Protein AF-A0A969ND39-F1 (afdb_monomer_lite)

pLDDT: mean 82.48, std 12.74, range [37.41, 93.62]

Sequence (257 aa):
MVNELKQTLKGDRNSFVYINFEDERFIEFEVADFDLIVECAKELNTEKPVFYFDEIQNIDGWEKFVRRLADTNYRVLITGSNAKMLSKEVSSVLGGRFFSHEMLPLSFKEFLDFNSFSLKRNYEYSDQRFKIKEFFGQFLHYGGFPELFKFSNPREYLSNIYMKVFYGDVIARNNIQNEHILKLLIKKLAESVNNETSINRIKNLIKSTGAKVGNNTLFDYLDYLYDSYLIYSIENFTSPFSEKESKKNIILSIREF

Structure (mmCIF, N/CA/C/O backbone):
data_AF-A0A969ND39-F1
#
_entry.id   AF-A0A969ND39-F1
#
loop_
_atom_site.group_PDB
_atom_site.id
_atom_site.type_symbol
_atom_site.label_atom_id
_atom_site.label_alt_id
_atom_site.label_comp_id
_atom_site.label_asym_id
_atom_site.label_entity_id
_atom_site.label_seq_id
_atom_site.pdbx_PDB_ins_code
_atom_site.Cartn_x
_atom_site.Cartn_y
_atom_site.Cartn_z
_atom_site.occupancy
_atom_site.B_iso_or_equiv
_atom_site.auth_seq_id
_atom_site.auth_comp_id
_atom_site.auth_asym_id
_atom_site.auth_atom_id
_atom_site.pdbx_PDB_model_num
ATOM 1 N N . MET A 1 1 ? 12.129 8.172 -3.125 1.00 37.41 1 MET A N 1
ATOM 2 C CA . MET A 1 1 ? 12.811 6.951 -3.604 1.00 37.41 1 MET A CA 1
ATOM 3 C C . MET A 1 1 ? 13.060 6.896 -5.121 1.00 37.41 1 MET A C 1
ATOM 5 O O . MET A 1 1 ? 14.217 6.812 -5.512 1.00 37.41 1 MET A O 1
ATOM 9 N N . VAL A 1 2 ? 12.055 6.996 -6.010 1.00 38.53 2 VAL A N 1
ATOM 10 C CA . VAL A 1 2 ? 12.266 6.946 -7.488 1.00 38.53 2 VAL A CA 1
ATOM 11 C C . VAL A 1 2 ? 13.201 8.055 -7.998 1.00 38.53 2 VAL A C 1
ATOM 13 O O . VAL A 1 2 ? 14.080 7.808 -8.821 1.00 38.53 2 VAL A O 1
ATOM 16 N N . ASN A 1 3 ? 13.083 9.274 -7.463 1.00 41.84 3 ASN A N 1
ATOM 17 C CA . ASN A 1 3 ? 13.987 10.382 -7.801 1.00 41.84 3 ASN A CA 1
ATOM 18 C C . ASN A 1 3 ? 15.410 10.207 -7.243 1.00 41.84 3 ASN A C 1
ATOM 20 O O . ASN A 1 3 ? 16.356 10.720 -7.835 1.00 41.84 3 ASN A O 1
ATOM 24 N N . GLU A 1 4 ? 15.577 9.461 -6.150 1.00 41.72 4 GLU A N 1
ATOM 25 C CA . GLU A 1 4 ? 16.893 9.101 -5.610 1.00 41.72 4 GLU A CA 1
ATOM 26 C C . GLU A 1 4 ? 17.517 7.971 -6.431 1.00 41.72 4 GLU A C 1
ATOM 28 O O . GLU A 1 4 ? 18.666 8.107 -6.826 1.00 41.72 4 GLU A O 1
ATOM 33 N N . LEU A 1 5 ? 16.747 6.951 -6.834 1.00 40.47 5 LEU A N 1
ATOM 34 C CA . LEU A 1 5 ? 17.183 5.909 -7.777 1.00 40.47 5 LEU A CA 1
ATOM 35 C C . LEU A 1 5 ? 17.608 6.510 -9.128 1.00 40.47 5 LEU A C 1
ATOM 37 O O . LEU A 1 5 ? 18.664 6.163 -9.656 1.00 40.47 5 LEU A O 1
ATOM 41 N N . LYS A 1 6 ? 16.851 7.488 -9.646 1.00 43.09 6 LYS A N 1
ATOM 42 C CA . LYS A 1 6 ? 17.220 8.278 -10.837 1.00 43.09 6 LYS A CA 1
ATOM 43 C C . LYS A 1 6 ? 18.510 9.083 -10.639 1.00 43.09 6 LYS A C 1
ATOM 45 O O . LYS A 1 6 ? 19.232 9.305 -11.607 1.00 43.09 6 LYS A O 1
ATOM 50 N N . GLN A 1 7 ? 18.813 9.537 -9.418 1.00 40.56 7 GLN A N 1
ATOM 51 C CA . GLN A 1 7 ? 20.058 10.250 -9.107 1.00 40.56 7 GLN A CA 1
ATOM 52 C C . GLN A 1 7 ? 21.250 9.308 -8.911 1.00 40.56 7 GLN A C 1
ATOM 54 O O . GLN A 1 7 ? 22.336 9.632 -9.385 1.00 40.56 7 GLN A O 1
ATOM 59 N N . THR A 1 8 ? 21.063 8.141 -8.290 1.00 40.53 8 THR A N 1
ATOM 60 C CA . THR A 1 8 ? 22.111 7.117 -8.131 1.00 40.53 8 THR A CA 1
ATOM 61 C C . THR A 1 8 ? 22.525 6.519 -9.481 1.00 40.53 8 THR A C 1
ATOM 63 O O . THR A 1 8 ? 23.684 6.164 -9.668 1.00 40.53 8 THR A O 1
ATOM 66 N N . LEU A 1 9 ? 21.608 6.480 -10.455 1.00 44.59 9 LEU A N 1
ATOM 67 C CA . LEU A 1 9 ? 21.847 5.980 -11.815 1.00 44.59 9 LEU A CA 1
ATOM 68 C C . LEU A 1 9 ? 22.334 7.050 -12.810 1.00 44.59 9 LEU A C 1
ATOM 70 O O . LEU A 1 9 ? 22.552 6.737 -13.976 1.00 44.59 9 LEU A O 1
ATOM 74 N N . LYS A 1 10 ? 22.605 8.291 -12.372 1.00 40.66 10 LYS A N 1
ATOM 75 C CA . LYS A 1 10 ? 23.256 9.326 -13.212 1.00 40.66 10 LYS A CA 1
ATOM 76 C C . LYS A 1 10 ? 24.686 8.965 -13.661 1.00 40.66 10 LYS A C 1
ATOM 78 O O . LYS A 1 10 ? 25.318 9.772 -14.338 1.00 40.66 10 LYS A O 1
ATOM 83 N N . GLY A 1 11 ? 25.186 7.788 -13.280 1.00 38.66 11 GLY A N 1
ATOM 84 C CA . GLY A 1 11 ? 26.522 7.289 -13.593 1.00 38.66 11 GLY A CA 1
ATOM 85 C C . GLY A 1 11 ? 26.718 6.736 -15.005 1.00 38.66 11 GLY A C 1
ATOM 86 O O . GLY A 1 11 ? 27.858 6.687 -15.435 1.00 38.66 11 GLY A O 1
ATOM 87 N N . ASP A 1 12 ? 25.664 6.390 -15.749 1.00 44.47 12 ASP A N 1
ATOM 88 C CA . ASP A 1 12 ? 25.800 6.017 -17.162 1.00 44.47 12 ASP A CA 1
ATOM 89 C C . ASP A 1 12 ? 24.516 6.346 -17.923 1.00 44.47 12 ASP A C 1
ATOM 91 O O . ASP A 1 12 ? 23.426 5.899 -17.578 1.00 44.47 12 ASP A O 1
ATOM 95 N N . ARG A 1 13 ? 24.633 7.124 -19.000 1.00 48.09 13 ARG A N 1
ATOM 96 C CA . ARG A 1 13 ? 23.527 7.437 -19.924 1.00 48.09 13 ARG A CA 1
ATOM 97 C C . ARG A 1 13 ? 23.149 6.247 -20.824 1.00 48.09 13 ARG A C 1
ATOM 99 O O . ARG A 1 13 ? 22.483 6.446 -21.836 1.00 48.09 13 ARG A O 1
ATOM 106 N N . ASN A 1 14 ? 23.547 5.028 -20.461 1.00 52.28 14 ASN A N 1
ATOM 107 C CA . ASN A 1 14 ? 23.187 3.818 -21.184 1.00 52.28 14 ASN A CA 1
ATOM 108 C C . ASN A 1 14 ? 21.842 3.276 -20.677 1.00 52.28 14 ASN A C 1
ATOM 110 O O . ASN A 1 14 ? 21.734 2.659 -19.618 1.00 52.28 14 ASN A O 1
ATOM 114 N N . SER A 1 15 ? 20.829 3.575 -21.495 1.00 72.81 15 SER A N 1
ATOM 115 C CA . SER A 1 15 ? 19.654 2.754 -21.795 1.00 72.81 15 SER A CA 1
ATOM 116 C C . SER A 1 15 ? 18.778 2.321 -20.615 1.00 72.81 15 SER A C 1
ATOM 118 O O . SER A 1 15 ? 18.680 1.148 -20.262 1.00 72.81 15 SER A O 1
ATOM 120 N N . PHE A 1 16 ? 18.018 3.262 -20.052 1.00 79.75 16 PHE A N 1
ATOM 121 C CA . PHE A 1 16 ? 16.817 2.925 -19.285 1.00 79.75 16 PHE A CA 1
ATOM 122 C C . PHE A 1 16 ? 15.576 3.585 -19.885 1.00 79.75 16 PHE A C 1
ATOM 124 O O . PHE A 1 16 ? 15.638 4.691 -20.417 1.00 79.75 16 PHE A O 1
ATOM 131 N N . VAL A 1 17 ? 14.442 2.898 -19.784 1.00 88.00 17 VAL A N 1
ATOM 132 C CA . VAL A 1 17 ? 13.130 3.391 -20.212 1.00 88.00 17 VAL A CA 1
ATOM 133 C C . VAL A 1 17 ? 12.265 3.510 -18.971 1.00 88.00 17 VAL A C 1
ATOM 135 O O . VAL A 1 17 ? 12.007 2.512 -18.306 1.00 88.00 17 VAL A O 1
ATOM 138 N N . TYR A 1 18 ? 11.851 4.732 -18.648 1.00 91.00 18 TYR A N 1
ATOM 139 C CA . TYR A 1 18 ? 10.955 5.014 -17.530 1.00 91.00 18 TYR A CA 1
ATOM 140 C C . TYR A 1 18 ? 9.588 5.433 -18.055 1.00 91.00 18 TYR A C 1
ATOM 142 O O . TYR A 1 18 ? 9.505 6.360 -18.862 1.00 91.00 18 TYR A O 1
ATOM 150 N N . ILE A 1 19 ? 8.538 4.777 -17.572 1.00 90.75 19 ILE A N 1
ATOM 151 C CA . ILE A 1 19 ? 7.147 5.099 -17.895 1.00 90.75 19 ILE A CA 1
ATOM 152 C C . ILE A 1 19 ? 6.349 5.102 -16.599 1.00 90.75 19 ILE A C 1
ATOM 154 O O . ILE A 1 19 ? 6.483 4.183 -15.794 1.00 90.75 19 ILE A O 1
ATOM 158 N N . ASN A 1 20 ? 5.538 6.141 -16.415 1.00 91.62 20 ASN A N 1
ATOM 159 C CA . ASN A 1 20 ? 4.564 6.225 -15.339 1.00 91.62 20 ASN A CA 1
ATOM 160 C C . ASN A 1 20 ? 3.162 6.062 -15.932 1.00 91.62 20 ASN A C 1
ATOM 162 O O . ASN A 1 20 ? 2.765 6.866 -16.773 1.00 91.62 20 ASN A O 1
ATOM 166 N N . PHE A 1 21 ? 2.442 5.030 -15.499 1.00 90.62 21 PHE A N 1
ATOM 167 C CA . PHE A 1 21 ? 1.107 4.691 -15.989 1.00 90.62 21 PHE A CA 1
ATOM 168 C C . PHE A 1 21 ? -0.028 5.463 -15.283 1.00 90.62 21 PHE A C 1
ATOM 170 O O . PHE A 1 21 ? -1.190 5.259 -15.615 1.00 90.62 21 PHE A O 1
ATOM 177 N N . GLU A 1 22 ? 0.272 6.368 -14.343 1.00 85.31 22 GLU A N 1
ATOM 178 C CA . GLU A 1 22 ? -0.671 7.409 -13.882 1.00 85.31 22 GLU A CA 1
ATOM 179 C C . GLU A 1 22 ? -0.685 8.655 -14.790 1.00 85.31 22 GLU A C 1
ATOM 181 O O . GLU A 1 22 ? -1.526 9.537 -14.617 1.00 85.31 22 GLU A O 1
ATOM 186 N N . ASP A 1 23 ? 0.252 8.776 -15.735 1.00 87.88 23 ASP A N 1
ATOM 187 C CA . ASP A 1 23 ? 0.324 9.936 -16.625 1.00 87.88 23 ASP A CA 1
ATOM 188 C C . ASP A 1 23 ? -0.892 9.981 -17.567 1.00 87.88 23 ASP A C 1
ATOM 190 O O . ASP A 1 23 ? -1.264 8.974 -18.171 1.00 87.88 23 ASP A O 1
ATOM 194 N N . GLU A 1 24 ? -1.503 11.163 -17.716 1.00 85.62 24 GLU A N 1
ATOM 195 C CA . GLU A 1 24 ? -2.751 11.365 -18.471 1.00 85.62 24 GLU A CA 1
ATOM 196 C C . GLU A 1 24 ? -2.686 10.867 -19.925 1.00 85.62 24 GLU A C 1
ATOM 198 O O . GLU A 1 24 ? -3.706 10.529 -20.525 1.00 85.62 24 GLU A O 1
ATOM 203 N N . ARG A 1 25 ? -1.483 10.767 -20.496 1.00 86.19 25 ARG A N 1
ATOM 204 C CA . ARG A 1 25 ? -1.263 10.264 -21.859 1.00 86.19 25 ARG A CA 1
ATOM 205 C C . ARG A 1 25 ? -1.481 8.757 -21.996 1.00 86.19 25 ARG A C 1
ATOM 207 O O . ARG A 1 25 ? -1.596 8.278 -23.119 1.00 86.19 25 ARG A O 1
ATOM 214 N N . PHE A 1 26 ? -1.527 8.024 -20.886 1.00 86.25 26 PHE A N 1
ATOM 215 C CA . PHE A 1 26 ? -1.730 6.575 -20.844 1.00 86.25 26 PHE A CA 1
ATOM 216 C C . PHE A 1 26 ? -3.148 6.184 -20.396 1.00 86.25 26 PHE A C 1
ATOM 218 O O . PHE A 1 26 ? -3.398 5.009 -20.154 1.00 86.25 26 PHE A O 1
ATOM 225 N N . ILE A 1 27 ? -4.093 7.133 -20.312 1.00 82.81 27 ILE A N 1
ATOM 226 C CA . ILE A 1 27 ? -5.486 6.859 -19.900 1.00 82.81 27 ILE A CA 1
ATOM 227 C C . ILE A 1 27 ? -6.161 5.804 -20.793 1.00 82.81 27 ILE A C 1
ATOM 229 O O . ILE A 1 27 ? -6.902 4.967 -20.289 1.00 82.81 27 ILE A O 1
ATOM 233 N N . GLU A 1 28 ? -5.906 5.842 -22.103 1.00 86.88 28 GLU A N 1
ATOM 234 C CA . GLU A 1 28 ? -6.450 4.886 -23.083 1.00 86.88 28 GLU A CA 1
ATOM 235 C C . GLU A 1 28 ? -5.459 3.758 -23.415 1.00 86.88 28 GLU A C 1
ATOM 237 O O . GLU A 1 28 ? -5.649 3.039 -24.390 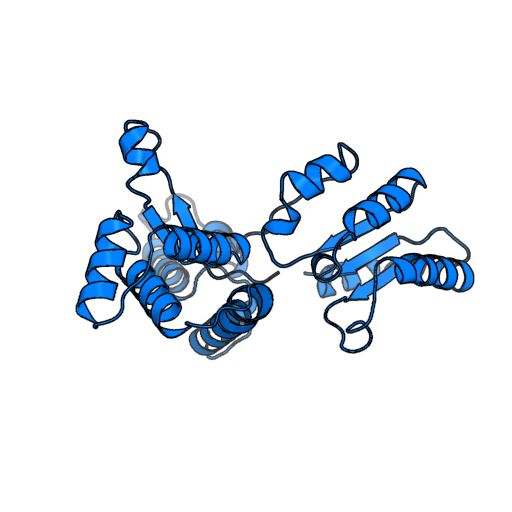1.00 86.88 28 GLU A O 1
ATOM 242 N N . PHE A 1 29 ? -4.376 3.620 -22.645 1.00 89.94 29 PHE A N 1
ATOM 243 C CA . PHE A 1 29 ? -3.355 2.615 -22.914 1.00 89.94 29 PHE A CA 1
ATOM 244 C C . PHE A 1 29 ? -3.859 1.219 -22.550 1.00 89.94 29 PHE A C 1
ATOM 246 O O . PHE A 1 29 ? -4.252 0.962 -21.410 1.00 89.94 29 PHE A O 1
ATOM 253 N N . GLU A 1 30 ? -3.784 0.291 -23.496 1.00 89.62 30 GLU A N 1
ATOM 254 C CA . GLU A 1 30 ? -4.218 -1.088 -23.309 1.00 89.62 30 GLU A CA 1
ATOM 255 C C . GLU A 1 30 ? -3.046 -2.075 -23.374 1.00 89.62 30 GLU A C 1
ATOM 257 O O . GLU A 1 30 ? -1.919 -1.765 -23.761 1.00 89.62 30 GLU A O 1
ATOM 262 N N . VAL A 1 31 ? -3.315 -3.340 -23.034 1.00 87.75 31 VAL A N 1
ATOM 263 C CA . VAL A 1 31 ? -2.302 -4.409 -23.084 1.00 87.75 31 VAL A CA 1
ATOM 264 C C . VAL A 1 31 ? -1.685 -4.567 -24.475 1.00 87.75 31 VAL A C 1
ATOM 266 O O . VAL A 1 31 ? -0.519 -4.946 -24.594 1.00 87.75 31 VAL A O 1
ATOM 269 N N . ALA A 1 32 ? -2.461 -4.295 -25.525 1.00 89.19 32 ALA A N 1
ATOM 270 C CA . ALA A 1 32 ? -1.998 -4.373 -26.906 1.00 89.19 32 ALA A CA 1
ATOM 271 C C . ALA A 1 32 ? -0.899 -3.341 -27.217 1.00 89.19 32 ALA A C 1
ATOM 273 O O . ALA A 1 32 ? -0.029 -3.608 -28.046 1.00 89.19 32 ALA A O 1
ATOM 274 N N . ASP A 1 33 ? -0.879 -2.212 -26.508 1.00 91.00 33 ASP A N 1
ATOM 275 C CA . ASP A 1 33 ? 0.045 -1.105 -26.757 1.00 91.00 33 ASP A CA 1
ATOM 276 C C . ASP A 1 33 ? 1.420 -1.317 -26.108 1.00 91.00 33 ASP A C 1
ATOM 278 O O . ASP A 1 33 ? 2.389 -0.6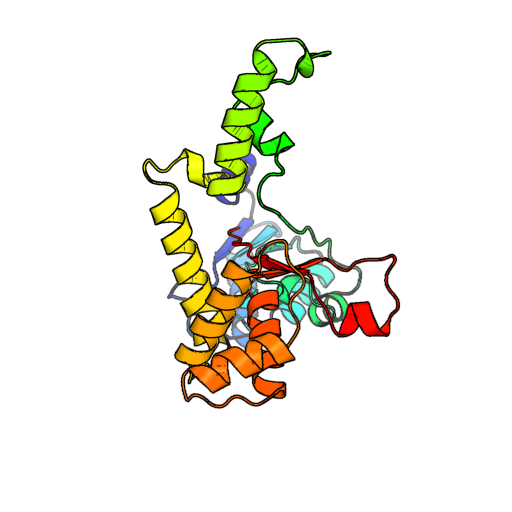26 -26.434 1.00 91.00 33 ASP A O 1
ATOM 282 N N . PHE A 1 34 ? 1.565 -2.309 -25.221 1.00 91.56 34 PHE A N 1
ATOM 283 C CA . PHE A 1 34 ? 2.849 -2.626 -24.584 1.00 91.56 34 PHE A CA 1
ATOM 284 C C . PHE A 1 34 ? 3.961 -2.968 -25.585 1.00 91.56 34 PHE A C 1
ATOM 286 O O . PHE A 1 34 ? 5.140 -2.755 -25.286 1.00 91.56 34 PHE A O 1
ATOM 293 N N . ASP A 1 35 ? 3.619 -3.486 -26.766 1.00 89.75 35 ASP A N 1
ATOM 294 C CA . ASP A 1 35 ? 4.603 -3.756 -27.818 1.00 89.75 35 ASP A CA 1
ATOM 295 C C . ASP A 1 35 ? 5.246 -2.468 -28.352 1.00 89.75 35 ASP A C 1
ATOM 297 O O . ASP A 1 35 ? 6.464 -2.441 -28.555 1.00 89.75 35 ASP A O 1
ATOM 301 N N . LEU A 1 36 ? 4.484 -1.373 -28.438 1.00 89.19 36 LEU A N 1
ATOM 302 C CA . LEU A 1 36 ? 4.982 -0.065 -28.880 1.00 89.19 36 LEU A CA 1
ATOM 303 C C . LEU A 1 36 ? 6.083 0.460 -27.953 1.00 89.19 36 LEU A C 1
ATOM 305 O O . LEU A 1 36 ? 7.071 1.032 -28.410 1.00 89.19 36 LEU A O 1
ATOM 309 N N . ILE A 1 37 ? 5.964 0.216 -26.643 1.00 89.69 37 ILE A N 1
ATOM 310 C CA . ILE A 1 37 ? 6.998 0.593 -25.669 1.00 89.69 37 ILE A CA 1
ATOM 311 C C . ILE A 1 37 ? 8.325 -0.099 -26.002 1.00 89.69 37 ILE A C 1
ATOM 313 O O . ILE A 1 37 ? 9.386 0.525 -25.937 1.00 89.69 37 ILE A O 1
ATOM 317 N N . VAL A 1 38 ? 8.283 -1.383 -26.365 1.00 88.81 38 VAL A N 1
ATOM 318 C CA . VAL A 1 38 ? 9.482 -2.168 -26.686 1.00 88.81 38 VAL A CA 1
ATOM 319 C C . VAL A 1 38 ? 10.078 -1.747 -28.029 1.00 88.81 38 VAL A C 1
ATOM 321 O O . VAL A 1 38 ? 11.302 -1.715 -28.160 1.00 88.81 38 VAL A O 1
ATOM 324 N N . GLU A 1 39 ? 9.244 -1.425 -29.015 1.00 87.50 39 GLU A N 1
ATOM 325 C CA . GLU A 1 39 ? 9.676 -0.919 -30.323 1.00 87.50 39 GLU A CA 1
ATOM 326 C C . GLU A 1 39 ? 10.386 0.429 -30.188 1.00 87.50 39 GLU A C 1
ATOM 328 O O . GLU A 1 39 ? 11.569 0.526 -30.525 1.00 87.50 39 GLU A O 1
ATOM 333 N N . CYS A 1 40 ? 9.739 1.414 -29.561 1.00 85.94 40 CYS A N 1
ATOM 334 C CA . CYS A 1 40 ? 10.338 2.717 -29.262 1.00 85.94 40 CYS A CA 1
ATOM 335 C C . CYS A 1 40 ? 11.646 2.570 -28.471 1.00 85.94 40 CYS A C 1
ATOM 337 O O . CYS A 1 40 ? 12.642 3.239 -28.745 1.00 85.94 40 CYS A O 1
ATOM 339 N N . ALA A 1 41 ? 11.680 1.658 -27.496 1.00 86.50 41 ALA A N 1
ATOM 340 C CA . ALA A 1 41 ? 12.879 1.391 -26.714 1.00 86.50 41 ALA A CA 1
ATOM 341 C C . ALA A 1 41 ? 14.042 0.861 -27.569 1.00 86.50 41 ALA A C 1
ATOM 343 O O . ALA A 1 41 ? 15.186 1.232 -27.314 1.00 86.50 41 ALA A O 1
ATOM 344 N N . LYS A 1 42 ? 13.774 0.014 -28.569 1.00 84.50 42 LYS A N 1
ATOM 345 C CA . LYS A 1 42 ? 14.795 -0.516 -29.489 1.00 84.50 42 LYS A CA 1
ATOM 346 C C . LYS A 1 42 ? 15.287 0.528 -30.488 1.00 84.50 42 LYS A C 1
ATOM 348 O O . LYS A 1 42 ? 16.451 0.483 -30.860 1.00 84.50 42 LYS A O 1
ATOM 353 N N . GLU A 1 43 ? 14.430 1.451 -30.915 1.00 81.94 43 GLU A N 1
ATOM 354 C CA . GLU A 1 43 ? 14.837 2.548 -31.802 1.00 81.94 43 GLU A CA 1
ATOM 355 C C . GLU A 1 43 ? 15.748 3.551 -31.089 1.00 81.94 43 GLU A C 1
ATOM 357 O O . GLU A 1 43 ? 16.727 4.031 -31.658 1.00 81.94 43 GLU A O 1
ATOM 362 N N . LEU A 1 44 ? 15.438 3.852 -29.827 1.00 79.94 44 LEU A N 1
ATOM 363 C CA . LEU A 1 44 ? 16.145 4.864 -29.045 1.00 79.94 44 LEU A CA 1
ATOM 364 C C . LEU A 1 44 ? 17.441 4.352 -28.405 1.00 79.94 44 LEU A C 1
ATOM 366 O O . LEU A 1 44 ? 18.283 5.161 -28.018 1.00 79.94 44 LEU A O 1
ATOM 370 N N . ASN A 1 45 ? 17.605 3.033 -28.259 1.00 78.62 45 ASN A N 1
ATOM 371 C CA . ASN A 1 45 ? 18.731 2.441 -27.541 1.00 78.62 45 ASN A CA 1
ATOM 372 C C . ASN A 1 45 ? 19.499 1.443 -28.409 1.00 78.62 45 ASN A C 1
ATOM 374 O O . ASN A 1 45 ? 18.941 0.489 -28.942 1.00 78.62 45 ASN A O 1
ATOM 378 N N . THR A 1 46 ? 20.818 1.615 -28.467 1.00 73.81 46 THR A N 1
ATOM 379 C CA . THR A 1 46 ? 21.745 0.680 -29.122 1.00 73.81 46 THR A CA 1
ATOM 380 C C . THR A 1 46 ? 21.954 -0.614 -28.330 1.00 73.81 46 THR A C 1
ATOM 382 O O . THR A 1 46 ? 22.284 -1.644 -28.913 1.00 73.81 46 THR A O 1
ATOM 385 N N . GLU A 1 47 ? 21.741 -0.582 -27.013 1.00 83.19 47 GLU A N 1
ATOM 386 C CA . GLU A 1 47 ? 21.824 -1.738 -26.114 1.00 83.19 47 GLU A CA 1
ATOM 387 C C . GLU A 1 47 ? 20.465 -2.046 -25.477 1.00 83.19 47 GLU A C 1
ATOM 389 O O . GLU A 1 47 ? 19.594 -1.181 -25.412 1.00 83.19 47 GLU A O 1
ATOM 394 N N . LYS A 1 48 ? 20.282 -3.272 -24.959 1.00 85.00 48 LYS A N 1
ATOM 395 C CA . LYS A 1 48 ? 19.044 -3.666 -24.265 1.00 85.00 48 LYS A CA 1
ATOM 396 C C . LYS A 1 48 ? 18.808 -2.782 -23.029 1.00 85.00 48 LYS A C 1
ATOM 398 O O . LYS A 1 48 ? 19.593 -2.890 -22.083 1.00 85.00 48 LYS A O 1
ATOM 403 N N . PRO A 1 49 ? 17.724 -1.982 -22.983 1.00 89.56 49 PRO A N 1
ATOM 404 C CA . PRO A 1 49 ? 17.491 -1.113 -21.848 1.00 89.56 49 PRO A CA 1
ATOM 405 C C . PRO A 1 49 ? 16.976 -1.848 -20.611 1.00 89.56 49 PRO A C 1
ATOM 407 O O . PRO A 1 49 ? 16.427 -2.951 -20.686 1.00 89.56 49 PRO A O 1
ATOM 410 N N . VAL A 1 50 ? 17.113 -1.189 -19.462 1.00 90.69 50 VAL A N 1
ATOM 411 C CA . VAL A 1 50 ? 16.376 -1.526 -18.238 1.00 90.69 50 VAL A CA 1
ATOM 412 C C . VAL A 1 50 ? 15.039 -0.791 -18.246 1.00 90.69 50 VAL A C 1
ATOM 414 O O . VAL A 1 50 ? 15.003 0.427 -18.414 1.00 90.69 50 VAL A O 1
ATOM 417 N N . PHE A 1 51 ? 13.942 -1.514 -18.047 1.00 92.62 51 PHE A N 1
ATOM 418 C CA . PHE A 1 51 ? 12.614 -0.914 -17.944 1.00 92.62 51 PHE A CA 1
ATOM 419 C C . PHE A 1 51 ? 12.282 -0.571 -16.493 1.00 92.62 51 PHE A C 1
ATOM 421 O O . PHE A 1 51 ? 12.491 -1.387 -15.598 1.00 92.62 51 PHE A O 1
ATOM 428 N N . TYR A 1 52 ? 11.743 0.624 -16.283 1.00 93.31 52 TYR A N 1
ATOM 429 C CA . TYR A 1 52 ? 11.202 1.106 -15.020 1.00 93.31 52 TYR A CA 1
ATOM 430 C C . TYR A 1 52 ? 9.746 1.492 -15.252 1.00 93.31 52 TYR A C 1
ATOM 432 O O . TYR A 1 52 ? 9.465 2.476 -15.939 1.00 93.31 52 TYR A O 1
ATOM 440 N N . PHE A 1 53 ? 8.836 0.708 -14.695 1.00 93.62 53 PHE A N 1
ATOM 441 C CA . PHE A 1 53 ? 7.404 0.917 -14.836 1.00 93.62 53 PHE A CA 1
ATOM 442 C C . PHE A 1 53 ? 6.808 1.337 -13.502 1.00 93.62 53 PHE A C 1
ATOM 444 O O . PHE A 1 53 ? 6.833 0.574 -12.539 1.00 93.62 53 PHE A O 1
ATOM 451 N N . ASP A 1 54 ? 6.305 2.563 -13.468 1.00 92.38 54 ASP A N 1
ATOM 452 C CA . ASP A 1 54 ? 5.662 3.158 -12.306 1.00 92.38 54 ASP A CA 1
ATOM 453 C C . ASP A 1 54 ? 4.150 2.999 -12.406 1.00 92.38 54 ASP A C 1
ATOM 455 O O . ASP A 1 54 ? 3.581 3.259 -13.466 1.00 92.38 54 ASP A O 1
ATOM 459 N N . GLU A 1 55 ? 3.517 2.566 -11.318 1.00 89.25 55 GLU A N 1
ATOM 460 C CA . GLU A 1 55 ? 2.064 2.382 -11.216 1.00 89.25 55 GLU A CA 1
ATOM 461 C C . GLU A 1 55 ? 1.476 1.472 -12.321 1.00 89.25 55 GLU A C 1
ATOM 463 O O . GLU A 1 55 ? 0.344 1.651 -12.776 1.00 89.25 55 GLU A O 1
ATOM 468 N N . ILE A 1 56 ? 2.246 0.464 -12.765 1.00 90.88 56 ILE A N 1
ATOM 469 C CA . ILE A 1 56 ? 1.875 -0.414 -13.895 1.00 90.88 56 ILE A CA 1
ATOM 470 C C . ILE A 1 56 ? 0.559 -1.166 -13.664 1.00 90.88 56 ILE A C 1
ATOM 472 O O . ILE A 1 56 ? -0.110 -1.560 -14.617 1.00 90.88 56 ILE A O 1
ATOM 476 N N . GLN A 1 57 ? 0.171 -1.366 -12.404 1.00 87.12 57 GLN A N 1
ATOM 477 C CA . GLN A 1 57 ? -1.050 -2.074 -12.034 1.00 87.12 57 GLN A CA 1
ATOM 478 C C . GLN A 1 57 ? -2.336 -1.350 -12.420 1.00 87.12 57 GLN A C 1
ATOM 480 O O . GLN A 1 57 ? -3.410 -1.932 -12.269 1.00 87.12 57 GLN A O 1
ATOM 485 N N . ASN A 1 58 ? -2.241 -0.113 -12.904 1.00 87.06 58 ASN A N 1
ATOM 486 C CA . ASN A 1 58 ? -3.360 0.575 -13.535 1.00 87.06 58 ASN A CA 1
ATOM 487 C C . ASN A 1 58 ? -3.735 -0.040 -14.895 1.00 87.06 58 ASN A C 1
ATOM 489 O O . ASN A 1 58 ? -4.861 0.154 -15.341 1.00 87.06 58 ASN A O 1
ATOM 493 N N . ILE A 1 59 ? -2.840 -0.809 -15.528 1.00 89.38 59 ILE A N 1
ATOM 494 C CA . ILE A 1 59 ? -3.105 -1.501 -16.794 1.00 89.38 59 ILE A CA 1
ATOM 495 C C . ILE A 1 59 ? -3.403 -2.977 -16.516 1.00 89.38 59 ILE A C 1
ATOM 497 O O . ILE A 1 59 ? -2.505 -3.746 -16.181 1.00 89.38 59 ILE A O 1
ATOM 501 N N . ASP A 1 60 ? -4.653 -3.412 -16.663 1.00 87.31 60 ASP A N 1
ATOM 502 C CA . ASP A 1 60 ? -5.021 -4.814 -16.427 1.00 87.31 60 ASP A CA 1
ATOM 503 C C . ASP A 1 60 ? -4.267 -5.773 -17.359 1.00 87.31 60 ASP A C 1
ATOM 505 O O . ASP A 1 60 ? -4.194 -5.545 -18.557 1.00 87.31 60 ASP A O 1
ATOM 509 N N . GLY A 1 61 ? -3.725 -6.881 -16.841 1.00 89.00 61 GLY A N 1
ATOM 510 C CA . GLY A 1 61 ? -3.001 -7.876 -17.646 1.00 89.00 61 GLY A CA 1
ATOM 511 C C . GLY A 1 61 ? -1.514 -7.574 -17.879 1.00 89.00 61 GLY A C 1
ATOM 512 O O . GLY A 1 61 ? -0.838 -8.334 -18.590 1.00 89.00 61 GLY A O 1
ATOM 513 N N . TRP A 1 62 ? -0.986 -6.505 -17.273 1.00 92.31 62 TRP A N 1
ATOM 514 C CA . TRP A 1 62 ? 0.425 -6.108 -17.331 1.00 92.31 62 TRP A CA 1
ATOM 515 C C . TRP A 1 62 ? 1.399 -7.240 -16.966 1.00 92.31 62 TRP A C 1
ATOM 517 O O . TRP A 1 62 ? 2.512 -7.320 -17.498 1.00 92.31 62 TRP A O 1
ATOM 527 N N . GLU A 1 63 ? 1.000 -8.156 -16.083 1.00 92.06 63 GLU A N 1
ATOM 528 C CA . GLU A 1 63 ? 1.858 -9.215 -15.559 1.00 92.06 63 GLU A CA 1
ATOM 529 C C . GLU A 1 63 ? 2.334 -10.178 -16.659 1.00 92.06 63 GLU A C 1
ATOM 531 O O . GLU A 1 63 ? 3.470 -10.663 -16.629 1.00 92.06 63 GLU A O 1
ATOM 536 N N . LYS A 1 64 ? 1.513 -10.406 -17.693 1.00 91.38 64 LYS A N 1
ATOM 537 C CA . LYS A 1 64 ? 1.888 -11.234 -18.853 1.00 91.38 64 LYS A CA 1
ATOM 538 C C . LYS A 1 64 ? 2.960 -10.555 -19.700 1.00 91.38 64 LYS A C 1
ATOM 540 O O . LYS A 1 64 ? 3.881 -11.221 -20.179 1.00 91.38 64 LYS A O 1
ATOM 545 N N . PHE A 1 65 ? 2.858 -9.238 -19.864 1.00 93.12 65 PHE A N 1
ATOM 546 C CA . PHE A 1 65 ? 3.840 -8.444 -20.592 1.00 93.12 65 PHE A CA 1
ATOM 547 C C . PHE A 1 65 ? 5.199 -8.461 -19.886 1.00 93.12 65 PHE A C 1
ATOM 549 O O . PHE A 1 65 ? 6.216 -8.794 -20.500 1.00 93.12 65 PHE A O 1
ATOM 556 N N . VAL A 1 66 ? 5.209 -8.192 -18.581 1.00 93.12 66 VAL A N 1
ATOM 557 C CA . VAL A 1 66 ? 6.430 -8.209 -17.764 1.00 93.12 66 VAL A CA 1
ATOM 558 C C . VAL A 1 66 ? 7.076 -9.588 -17.759 1.00 93.12 66 VAL A C 1
ATOM 560 O O . VAL A 1 66 ? 8.293 -9.697 -17.919 1.00 93.12 66 VAL A O 1
ATOM 563 N N . ARG A 1 67 ? 6.277 -10.655 -17.650 1.00 92.31 67 ARG A N 1
ATOM 564 C CA . ARG A 1 67 ? 6.785 -12.025 -17.770 1.00 92.31 67 ARG A CA 1
ATOM 565 C C . ARG A 1 67 ? 7.517 -12.238 -19.094 1.00 92.31 67 ARG A C 1
ATOM 567 O O . ARG A 1 67 ? 8.622 -12.771 -19.092 1.00 92.31 67 ARG A O 1
ATOM 574 N N . ARG A 1 68 ? 6.928 -11.803 -20.213 1.00 92.62 68 ARG A N 1
ATOM 575 C CA . ARG A 1 68 ? 7.539 -11.921 -21.546 1.00 92.62 68 ARG A CA 1
ATOM 576 C C . ARG A 1 68 ? 8.851 -11.135 -21.643 1.00 92.62 68 ARG A C 1
ATOM 578 O O . ARG A 1 68 ? 9.806 -11.623 -22.248 1.00 92.62 68 ARG A O 1
ATOM 585 N N . LEU A 1 69 ? 8.929 -9.949 -21.037 1.00 92.44 69 LEU A N 1
ATOM 586 C CA . LEU A 1 69 ? 10.176 -9.181 -20.951 1.00 92.44 69 LEU A CA 1
ATOM 587 C C . LEU A 1 69 ? 11.252 -9.931 -20.154 1.00 92.44 69 LEU A C 1
ATOM 589 O O . LEU A 1 69 ? 12.389 -10.048 -20.612 1.00 92.44 69 LEU A O 1
ATOM 593 N N . ALA A 1 70 ? 10.891 -10.496 -19.003 1.00 91.00 70 ALA A N 1
ATOM 594 C CA . ALA A 1 70 ? 11.808 -11.298 -18.198 1.00 91.00 70 ALA A CA 1
ATOM 595 C C . ALA A 1 70 ? 12.288 -12.552 -18.957 1.00 91.00 70 ALA A C 1
ATOM 597 O O . ALA A 1 70 ? 13.487 -12.817 -19.000 1.00 91.00 70 ALA A O 1
ATOM 598 N N . ASP A 1 71 ? 11.381 -13.268 -19.636 1.00 92.00 71 ASP A N 1
ATOM 599 C CA . ASP A 1 71 ? 11.695 -14.445 -20.467 1.00 92.00 71 ASP A CA 1
ATOM 600 C C . ASP A 1 71 ? 12.614 -14.105 -21.661 1.00 92.00 71 ASP A C 1
ATOM 602 O O . ASP A 1 71 ? 13.331 -14.967 -22.167 1.00 92.00 71 ASP A O 1
ATOM 606 N N . THR A 1 72 ? 12.640 -12.841 -22.099 1.00 91.25 72 THR A N 1
ATOM 607 C CA . THR A 1 72 ? 13.526 -12.336 -23.167 1.00 91.25 72 THR A CA 1
ATOM 608 C C . THR A 1 72 ? 14.802 -11.657 -22.637 1.00 91.25 72 THR A C 1
ATOM 610 O O . THR A 1 72 ? 15.543 -11.004 -23.391 1.00 91.25 72 THR A O 1
ATOM 613 N N . ASN A 1 73 ? 15.117 -11.878 -21.354 1.00 89.75 73 ASN A N 1
ATOM 614 C CA . ASN A 1 73 ? 16.279 -11.359 -20.628 1.00 89.75 73 ASN A CA 1
ATOM 615 C C . ASN A 1 73 ? 16.334 -9.822 -20.535 1.00 89.75 73 ASN A C 1
ATOM 617 O O . ASN A 1 73 ? 17.425 -9.244 -20.552 1.00 89.75 73 ASN A O 1
ATOM 621 N N . TYR A 1 74 ? 15.188 -9.144 -20.449 1.00 91.19 74 TYR A N 1
ATOM 622 C CA . TYR A 1 74 ? 15.150 -7.745 -20.019 1.00 91.19 74 TYR A CA 1
ATOM 623 C C . TYR A 1 74 ? 15.147 -7.647 -18.494 1.00 91.19 74 TYR A C 1
ATOM 625 O O . TYR A 1 74 ? 14.537 -8.458 -17.799 1.00 91.19 74 TYR A O 1
ATOM 633 N N . ARG A 1 75 ? 15.807 -6.609 -17.972 1.00 91.19 75 ARG A N 1
ATOM 634 C CA . ARG A 1 75 ? 15.663 -6.209 -16.569 1.00 91.19 75 ARG A CA 1
ATOM 635 C C . ARG A 1 75 ? 14.481 -5.257 -16.467 1.00 91.19 75 ARG A C 1
ATOM 637 O O . ARG A 1 75 ? 14.443 -4.259 -17.184 1.00 91.19 75 ARG A O 1
ATOM 644 N N . VAL A 1 76 ? 13.544 -5.574 -15.582 1.00 92.12 76 VAL A N 1
ATOM 645 C CA . VAL A 1 76 ? 12.332 -4.784 -15.360 1.00 92.12 76 VAL A CA 1
ATOM 646 C C . VAL A 1 76 ? 12.219 -4.497 -13.870 1.00 92.12 76 VAL A C 1
ATOM 648 O O . VAL A 1 76 ? 12.274 -5.418 -13.056 1.00 92.12 76 VAL A O 1
ATOM 651 N N . LEU A 1 77 ? 12.095 -3.222 -13.521 1.00 91.94 77 LEU A N 1
ATOM 652 C CA . LEU A 1 77 ? 11.762 -2.754 -12.185 1.00 91.94 77 LEU A CA 1
ATOM 653 C C . LEU A 1 77 ? 10.364 -2.162 -12.229 1.00 91.94 77 LEU A C 1
ATOM 655 O O . LEU A 1 77 ? 10.013 -1.447 -13.167 1.00 91.94 77 LEU A O 1
ATOM 659 N N . ILE A 1 78 ? 9.575 -2.493 -11.217 1.00 91.75 78 ILE A N 1
ATOM 660 C CA . ILE A 1 78 ? 8.161 -2.162 -11.179 1.00 91.75 78 ILE A CA 1
ATOM 661 C C . ILE A 1 78 ? 7.831 -1.616 -9.804 1.00 91.75 78 ILE A C 1
ATOM 663 O O . ILE A 1 78 ? 8.265 -2.173 -8.793 1.00 91.75 78 ILE A O 1
ATOM 667 N N . THR A 1 79 ? 7.054 -0.549 -9.786 1.00 90.25 79 THR A N 1
ATOM 668 C CA . THR A 1 79 ? 6.449 0.030 -8.591 1.00 90.25 79 THR A CA 1
ATOM 669 C C . THR A 1 79 ? 4.936 0.049 -8.754 1.00 90.25 79 THR A C 1
ATOM 671 O O . THR A 1 79 ? 4.412 0.019 -9.867 1.00 90.25 79 THR A O 1
ATOM 674 N N . GLY A 1 80 ? 4.236 0.035 -7.627 1.00 86.50 80 GLY A N 1
ATOM 675 C CA . GLY A 1 80 ? 2.787 0.079 -7.607 1.00 86.50 80 GLY A CA 1
ATOM 676 C C . GLY A 1 80 ? 2.264 0.228 -6.194 1.00 86.50 80 GLY A C 1
ATOM 677 O O . GLY A 1 80 ? 2.773 -0.407 -5.268 1.00 86.50 80 GLY A O 1
ATOM 678 N N . SER A 1 81 ? 1.258 1.079 -6.044 1.00 79.25 81 SER A N 1
ATOM 679 C CA . SER A 1 81 ? 0.828 1.593 -4.751 1.00 79.25 81 SER A CA 1
ATOM 680 C C . SER A 1 81 ? -0.204 0.743 -3.993 1.00 79.25 81 SER A C 1
ATOM 682 O O . SER A 1 81 ? -0.711 1.155 -2.950 1.00 79.25 81 SER A O 1
ATOM 684 N N . ASN A 1 82 ? -0.518 -0.464 -4.472 1.00 77.19 82 ASN A N 1
ATOM 685 C CA . ASN A 1 82 ? -1.571 -1.310 -3.900 1.00 77.19 82 ASN A CA 1
ATOM 686 C C . ASN A 1 82 ? -1.129 -2.759 -3.646 1.00 77.19 82 ASN A C 1
ATOM 688 O O . ASN A 1 82 ? -0.137 -3.244 -4.195 1.00 77.19 82 ASN A O 1
ATOM 692 N N . ALA A 1 83 ? -1.895 -3.476 -2.820 1.00 73.25 83 ALA A N 1
ATOM 693 C CA . ALA A 1 83 ? -1.571 -4.846 -2.423 1.00 73.25 83 ALA A CA 1
ATOM 694 C C . ALA A 1 83 ? -1.729 -5.862 -3.560 1.00 73.25 83 ALA A C 1
ATOM 696 O O . ALA A 1 83 ? -1.108 -6.928 -3.519 1.00 73.25 83 ALA A O 1
ATOM 697 N N . LYS A 1 84 ? -2.497 -5.528 -4.609 1.00 73.50 84 LYS A N 1
ATOM 698 C CA . LYS A 1 84 ? -2.678 -6.376 -5.800 1.00 73.50 84 LYS A CA 1
ATOM 699 C C . LYS A 1 84 ? -1.337 -6.686 -6.474 1.00 73.50 84 LYS A C 1
ATOM 701 O O . LYS A 1 84 ? -1.168 -7.787 -7.000 1.00 73.50 84 LYS A O 1
ATOM 706 N N . MET A 1 85 ? -0.357 -5.786 -6.373 1.00 78.81 85 MET A N 1
ATOM 707 C CA . MET A 1 85 ? 1.023 -6.007 -6.827 1.00 78.81 85 MET A CA 1
ATOM 708 C C . MET A 1 85 ? 1.702 -7.224 -6.187 1.00 78.81 85 MET A C 1
ATOM 710 O O . MET A 1 85 ? 2.519 -7.885 -6.825 1.00 78.81 85 MET A O 1
ATOM 714 N N . LEU A 1 86 ? 1.349 -7.542 -4.941 1.00 74.06 86 LEU A N 1
ATOM 715 C CA . LEU A 1 86 ? 1.863 -8.690 -4.189 1.00 74.06 86 LEU A CA 1
ATOM 716 C C . LEU A 1 86 ? 0.888 -9.875 -4.185 1.00 74.06 86 LEU A C 1
ATOM 718 O O . LEU A 1 86 ? 1.073 -10.843 -3.443 1.00 74.06 86 LEU A O 1
ATOM 722 N N . SER A 1 87 ? -0.168 -9.815 -4.997 1.00 76.88 87 SER A N 1
ATOM 723 C CA . SER A 1 87 ? -1.191 -10.854 -5.029 1.00 76.88 87 SER A CA 1
ATOM 724 C C . SER A 1 87 ? -0.631 -12.205 -5.479 1.00 76.88 87 SER A C 1
ATOM 726 O O . SER A 1 87 ? 0.349 -12.321 -6.229 1.00 76.88 87 SER A O 1
ATOM 728 N N . LYS A 1 88 ? -1.316 -13.272 -5.051 1.00 73.62 88 LYS A N 1
ATOM 729 C CA . LYS A 1 88 ? -1.037 -14.634 -5.522 1.00 73.62 88 LYS A CA 1
ATOM 730 C C . LYS A 1 88 ? -1.228 -14.762 -7.033 1.00 73.62 88 LYS A C 1
ATOM 732 O O . LYS A 1 88 ? -0.530 -15.560 -7.645 1.00 73.62 88 LYS A O 1
ATOM 737 N N . GLU A 1 89 ? -2.131 -13.981 -7.625 1.00 78.25 89 GLU A N 1
ATOM 738 C CA . GLU A 1 89 ? -2.380 -13.969 -9.068 1.00 78.25 89 GLU A CA 1
ATOM 739 C C . GLU A 1 89 ? -1.147 -13.480 -9.829 1.00 78.25 89 GLU A C 1
ATOM 741 O O . GLU A 1 89 ? -0.591 -14.240 -10.624 1.00 78.25 89 GLU A O 1
ATOM 746 N N . VAL A 1 90 ? -0.639 -12.288 -9.497 1.00 83.06 90 VAL A N 1
ATOM 747 C CA . VAL A 1 90 ? 0.600 -11.740 -10.080 1.00 83.06 90 VAL A CA 1
ATOM 748 C C . VAL A 1 90 ? 1.766 -12.703 -9.850 1.00 83.06 90 VAL A C 1
ATOM 750 O O . VAL A 1 90 ? 2.492 -13.049 -10.785 1.00 83.06 90 VAL A O 1
ATOM 753 N N . SER A 1 91 ? 1.884 -13.232 -8.629 1.00 83.19 91 SER A N 1
ATOM 754 C CA . SER A 1 91 ? 2.919 -14.209 -8.279 1.00 83.19 91 SER A CA 1
ATOM 755 C C . SER A 1 91 ? 2.830 -15.493 -9.111 1.00 83.19 91 SER A C 1
ATOM 757 O O . SER A 1 91 ? 3.852 -16.038 -9.526 1.00 83.19 91 SER A O 1
ATOM 759 N N . SER A 1 92 ? 1.619 -15.980 -9.389 1.00 84.69 92 SER A N 1
ATOM 760 C CA . SER A 1 92 ? 1.394 -17.185 -10.192 1.00 84.69 92 SER A CA 1
ATOM 761 C C . SER A 1 92 ? 1.735 -16.971 -11.666 1.00 84.69 92 SER A C 1
ATOM 763 O O . SER A 1 92 ? 2.301 -17.866 -12.300 1.00 84.69 92 SER A O 1
ATOM 765 N N . VAL A 1 93 ? 1.450 -15.780 -12.207 1.00 87.06 93 VAL A N 1
ATOM 766 C CA . VAL A 1 93 ? 1.734 -15.459 -13.608 1.00 87.06 93 VAL A CA 1
ATOM 767 C C . VAL A 1 93 ? 3.228 -15.262 -13.821 1.00 87.06 93 VAL A C 1
ATOM 769 O O . VAL A 1 93 ? 3.788 -15.866 -14.741 1.00 87.06 93 VAL A O 1
ATOM 772 N N . LEU A 1 94 ? 3.883 -14.467 -12.972 1.00 85.69 94 LEU A N 1
ATOM 773 C CA . LEU A 1 94 ? 5.322 -14.208 -13.059 1.00 85.69 94 LEU A CA 1
ATOM 774 C C . LEU A 1 94 ? 6.152 -15.446 -12.655 1.00 85.69 94 LEU A C 1
ATOM 776 O O . LEU A 1 94 ? 7.242 -15.682 -13.191 1.00 85.69 94 LEU A O 1
ATOM 780 N N . GLY A 1 95 ? 5.621 -16.293 -11.768 1.00 82.88 95 GLY A N 1
ATOM 781 C CA . GLY A 1 95 ? 6.305 -17.476 -11.247 1.00 82.88 95 GLY A CA 1
ATOM 782 C C . GLY A 1 95 ? 7.589 -17.103 -10.498 1.00 82.88 95 GLY A C 1
ATOM 783 O O . GLY A 1 95 ? 7.670 -16.062 -9.870 1.00 82.88 95 GLY A O 1
ATOM 784 N N . GLY A 1 96 ? 8.647 -17.911 -10.591 1.00 79.44 96 GLY A N 1
ATOM 785 C CA . GLY A 1 96 ? 9.927 -17.628 -9.914 1.00 79.44 96 GLY A CA 1
ATOM 786 C C . GLY A 1 96 ? 10.804 -16.534 -10.549 1.00 79.44 96 GLY A C 1
ATOM 787 O O . GLY A 1 96 ? 12.001 -16.511 -10.289 1.00 79.44 96 GLY A O 1
ATOM 788 N N . ARG A 1 97 ? 10.262 -15.684 -11.434 1.00 82.50 97 ARG A N 1
ATOM 789 C CA . ARG A 1 97 ? 11.035 -14.724 -12.257 1.00 82.50 97 ARG A CA 1
ATOM 790 C C . ARG A 1 97 ? 11.070 -13.303 -11.699 1.00 82.50 97 ARG A C 1
ATOM 792 O O . ARG A 1 97 ? 11.459 -12.380 -12.408 1.00 82.50 97 ARG A O 1
ATOM 799 N N . PHE A 1 98 ? 10.641 -13.109 -10.460 1.00 84.31 98 PHE A N 1
ATOM 800 C CA . PHE A 1 98 ? 10.604 -11.797 -9.832 1.00 84.31 98 PHE A CA 1
ATOM 801 C C . PHE A 1 98 ? 11.032 -11.882 -8.371 1.00 84.31 98 PHE A C 1
ATOM 803 O O . PHE A 1 98 ? 10.927 -12.927 -7.729 1.00 84.31 98 PHE A O 1
ATOM 810 N N . PHE A 1 99 ? 11.494 -10.748 -7.857 1.00 84.00 99 PHE A N 1
ATOM 811 C CA . PHE A 1 99 ? 11.710 -10.531 -6.437 1.00 84.00 99 PHE A CA 1
ATOM 812 C C . PHE A 1 99 ? 10.805 -9.383 -6.015 1.00 84.00 99 PHE A C 1
ATOM 814 O O . PHE A 1 99 ? 10.958 -8.265 -6.503 1.00 84.00 99 PHE A O 1
ATOM 821 N N . SER A 1 100 ? 9.847 -9.665 -5.139 1.00 83.69 100 SER A N 1
ATOM 822 C CA . SER A 1 100 ? 8.991 -8.641 -4.550 1.00 83.69 100 SER A CA 1
ATOM 823 C C . SER A 1 100 ? 9.612 -8.096 -3.274 1.00 83.69 100 SER A C 1
ATOM 825 O O . SER A 1 100 ? 10.096 -8.861 -2.435 1.00 83.69 100 SER A O 1
ATOM 827 N N . HIS A 1 101 ? 9.536 -6.782 -3.100 1.00 83.69 101 HIS A N 1
ATOM 828 C CA . HIS A 1 101 ? 9.867 -6.126 -1.846 1.00 83.69 101 HIS A CA 1
ATOM 829 C C . HIS A 1 101 ? 8.705 -5.228 -1.443 1.00 83.69 101 HIS A C 1
ATOM 831 O O . HIS A 1 101 ? 8.268 -4.392 -2.230 1.00 83.69 101 HIS A O 1
ATOM 837 N N . GLU A 1 102 ? 8.189 -5.427 -0.236 1.00 82.44 102 GLU A N 1
ATOM 838 C CA . GLU A 1 102 ? 7.156 -4.565 0.324 1.00 82.44 102 GLU A CA 1
ATOM 839 C C . GLU A 1 102 ? 7.836 -3.413 1.065 1.00 82.44 102 GLU A C 1
ATOM 841 O O . GLU A 1 102 ? 8.608 -3.642 1.996 1.00 82.44 102 GLU A O 1
ATOM 846 N N . MET A 1 103 ? 7.562 -2.180 0.639 1.00 82.88 103 MET A N 1
ATOM 847 C CA . MET A 1 103 ? 8.079 -0.980 1.293 1.00 82.88 103 MET A CA 1
ATOM 848 C C . MET A 1 103 ? 7.056 -0.474 2.308 1.00 82.88 103 MET A C 1
ATOM 850 O O . MET A 1 103 ? 5.914 -0.169 1.964 1.00 82.88 103 MET A O 1
ATOM 854 N N . LEU A 1 104 ? 7.467 -0.414 3.573 1.00 82.81 104 LEU A N 1
ATOM 855 C CA . LEU A 1 104 ? 6.662 0.107 4.675 1.00 82.81 104 LEU A CA 1
ATOM 856 C C . LEU A 1 104 ? 7.096 1.537 5.019 1.00 82.81 104 LEU A C 1
ATOM 858 O O . LEU A 1 104 ? 8.255 1.889 4.780 1.00 82.81 104 LEU A O 1
ATOM 862 N N . PRO A 1 105 ? 6.216 2.346 5.644 1.00 86.31 105 PRO A N 1
ATOM 863 C CA . PRO A 1 105 ? 6.660 3.542 6.349 1.00 86.31 105 PRO A CA 1
ATOM 864 C C . PRO A 1 105 ? 7.767 3.193 7.350 1.00 86.31 105 PRO A C 1
ATOM 866 O O . PRO A 1 105 ? 7.846 2.057 7.827 1.00 86.31 105 PRO A O 1
ATOM 869 N N . LEU A 1 106 ? 8.586 4.184 7.703 1.00 90.00 106 LEU A N 1
ATOM 870 C CA . LEU A 1 106 ? 9.698 4.006 8.630 1.00 90.00 106 LEU A CA 1
ATOM 871 C C . LEU A 1 106 ? 9.211 3.329 9.912 1.00 90.00 106 LEU A C 1
ATOM 873 O O . LEU A 1 106 ? 8.237 3.753 10.542 1.00 90.00 106 LEU A O 1
ATOM 877 N N . SER A 1 107 ? 9.931 2.303 10.344 1.00 91.56 107 SER A N 1
ATOM 878 C CA . SER A 1 107 ? 9.839 1.821 11.715 1.00 91.56 107 SER A CA 1
ATOM 879 C C . SER A 1 107 ? 10.241 2.934 12.683 1.00 91.56 107 SER A C 1
ATOM 881 O O . SER A 1 107 ? 10.957 3.868 12.324 1.00 91.56 107 SER A O 1
ATOM 883 N N . PHE A 1 108 ? 9.850 2.831 13.957 1.00 91.88 108 PHE A N 1
ATOM 884 C CA . PHE A 1 108 ? 10.249 3.845 14.938 1.00 91.88 108 PHE A CA 1
ATOM 885 C C . PHE A 1 108 ? 11.777 3.989 15.041 1.00 91.88 108 PHE A C 1
ATOM 887 O O . PHE A 1 108 ? 12.286 5.086 15.241 1.00 91.88 108 PHE A O 1
ATOM 894 N N . LYS A 1 109 ? 12.522 2.893 14.852 1.00 91.62 109 LYS A N 1
ATOM 895 C CA . LYS A 1 109 ? 13.985 2.936 14.808 1.00 91.62 109 LYS A CA 1
ATOM 896 C C . LYS A 1 109 ? 14.481 3.751 13.611 1.00 91.62 109 LYS A C 1
ATOM 898 O O . LYS A 1 109 ? 15.269 4.667 13.804 1.00 91.62 109 LYS A O 1
ATOM 903 N N . GLU A 1 110 ? 13.987 3.458 12.410 1.00 92.31 110 GLU A N 1
ATOM 904 C CA . GLU A 1 110 ? 14.361 4.210 11.207 1.00 92.31 110 GLU A CA 1
ATOM 905 C C . GLU A 1 110 ? 13.912 5.671 11.295 1.00 92.31 110 GLU A C 1
ATOM 907 O O . GLU A 1 110 ? 14.623 6.550 10.833 1.00 92.31 110 GLU A O 1
ATOM 912 N N . PHE A 1 111 ? 12.788 5.960 11.954 1.00 92.06 111 PHE A N 1
ATOM 913 C CA . PHE A 1 111 ? 12.352 7.322 12.253 1.00 92.06 111 PHE A CA 1
ATOM 914 C C . PHE A 1 111 ? 13.361 8.062 13.142 1.00 92.06 111 PHE A C 1
ATOM 916 O O . PHE A 1 111 ? 13.659 9.228 12.886 1.00 92.06 111 PHE A O 1
ATOM 923 N N . LEU A 1 112 ? 13.919 7.411 14.171 1.00 91.75 112 LEU A N 1
ATOM 924 C CA . LEU A 1 112 ? 14.992 8.003 14.979 1.00 91.75 112 LEU A CA 1
ATOM 925 C C . LEU A 1 112 ? 16.252 8.244 14.141 1.00 91.75 112 LEU A C 1
ATOM 927 O O . LEU A 1 112 ? 16.828 9.331 14.221 1.00 91.75 112 LEU A O 1
ATOM 931 N N . ASP A 1 113 ? 16.639 7.275 13.310 1.00 90.62 113 ASP A N 1
ATOM 932 C CA . ASP A 1 113 ? 17.796 7.396 12.417 1.00 90.62 113 ASP A CA 1
ATOM 933 C C . ASP A 1 113 ? 17.597 8.545 11.408 1.00 90.62 113 ASP A C 1
ATOM 935 O O . ASP A 1 113 ? 18.499 9.359 11.204 1.00 90.62 113 ASP A O 1
ATOM 939 N N . PHE A 1 114 ? 16.387 8.694 10.864 1.00 88.12 114 PHE A N 1
ATOM 940 C CA . PHE A 1 114 ? 15.998 9.782 9.962 1.00 88.12 114 PHE A CA 1
ATOM 941 C C . PHE A 1 114 ? 16.051 11.154 10.653 1.00 88.12 114 PHE A C 1
ATOM 943 O O . PHE A 1 114 ? 16.468 12.145 10.058 1.00 88.12 114 PHE A O 1
ATOM 950 N N . ASN A 1 115 ? 15.725 11.207 11.949 1.00 87.19 115 ASN A N 1
ATOM 951 C CA . ASN A 1 115 ? 15.910 12.385 12.805 1.00 87.19 115 ASN A CA 1
ATOM 952 C C . ASN A 1 115 ? 17.366 12.595 13.262 1.00 87.19 115 ASN A C 1
ATOM 954 O O . ASN A 1 115 ? 17.624 13.441 14.122 1.00 87.19 115 ASN A O 1
ATOM 958 N N . SER A 1 116 ? 18.325 11.827 12.733 1.00 89.81 116 SER A N 1
ATOM 959 C CA . SER A 1 116 ? 19.732 11.844 13.157 1.00 89.81 116 SER A CA 1
ATOM 960 C C . SER A 1 116 ? 19.910 11.630 14.670 1.00 89.81 116 SER A C 1
ATOM 962 O O . SER A 1 116 ? 20.840 12.157 15.289 1.00 89.81 116 SER A O 1
ATOM 964 N N . PHE A 1 117 ? 19.011 10.861 15.294 1.00 90.31 117 PHE A N 1
ATOM 965 C CA . PHE A 1 117 ? 19.024 10.586 16.725 1.00 90.31 117 PHE A CA 1
ATOM 966 C C . PHE A 1 117 ? 19.578 9.189 17.016 1.00 90.31 117 PHE A C 1
ATOM 968 O O . PHE A 1 117 ? 18.904 8.178 16.843 1.00 90.31 117 PHE A O 1
ATOM 975 N N . SER A 1 118 ? 20.804 9.134 17.542 1.00 89.31 118 SER A N 1
ATOM 976 C CA . SER A 1 118 ? 21.433 7.874 17.948 1.00 89.31 118 SER A CA 1
ATOM 977 C C . SER A 1 118 ? 21.114 7.509 19.404 1.00 89.31 118 SER A C 1
ATOM 979 O O . SER A 1 118 ? 21.376 8.276 20.344 1.00 89.31 118 SER A O 1
ATOM 981 N N . LEU A 1 119 ? 20.583 6.298 19.593 1.00 88.12 119 LEU A N 1
ATOM 982 C CA . LEU A 1 119 ? 20.346 5.695 20.903 1.00 88.12 119 LEU A CA 1
ATOM 983 C C . LEU A 1 119 ? 21.676 5.333 21.572 1.00 88.12 119 LEU A C 1
ATOM 985 O O . LEU A 1 119 ? 22.407 4.459 21.104 1.00 88.12 119 LEU A O 1
ATOM 989 N N . LYS A 1 120 ? 21.985 5.970 22.706 1.00 88.69 120 LYS A N 1
ATOM 990 C CA . LYS A 1 120 ? 23.148 5.594 23.518 1.00 88.69 120 LYS A CA 1
ATOM 991 C C . LYS A 1 120 ? 22.815 4.387 24.391 1.00 88.69 120 LYS A C 1
ATOM 993 O O . LYS A 1 120 ? 21.672 4.172 24.792 1.00 88.69 120 LYS A O 1
ATOM 998 N N . ARG A 1 121 ? 23.837 3.607 24.751 1.00 88.31 121 ARG A N 1
ATOM 999 C CA . ARG A 1 121 ? 23.689 2.547 25.758 1.00 88.31 121 ARG A CA 1
ATOM 1000 C C . ARG A 1 121 ? 23.169 3.157 27.066 1.00 88.31 121 ARG A C 1
ATOM 1002 O O . ARG A 1 121 ? 23.626 4.226 27.460 1.00 88.31 121 ARG A O 1
ATOM 1009 N N . ASN A 1 122 ? 22.244 2.468 27.735 1.00 89.00 122 ASN A N 1
ATOM 1010 C CA . ASN A 1 122 ? 21.613 2.917 28.983 1.00 89.00 122 ASN A CA 1
ATOM 1011 C C . ASN A 1 122 ? 20.814 4.234 28.846 1.00 89.00 122 ASN A C 1
ATOM 1013 O O . ASN A 1 122 ? 20.683 4.973 29.824 1.00 89.00 122 ASN A O 1
ATOM 1017 N N . TYR A 1 123 ? 20.258 4.523 27.658 1.00 87.75 123 TYR A N 1
ATOM 1018 C CA . TYR A 1 123 ? 19.468 5.738 27.397 1.00 87.75 123 TYR A CA 1
ATOM 1019 C C . TYR A 1 123 ? 18.329 5.955 28.407 1.00 87.75 123 TYR A C 1
ATOM 1021 O O . TYR A 1 123 ? 17.998 7.104 28.701 1.00 87.75 123 TYR A O 1
ATOM 1029 N N . GLU A 1 124 ? 17.772 4.875 28.967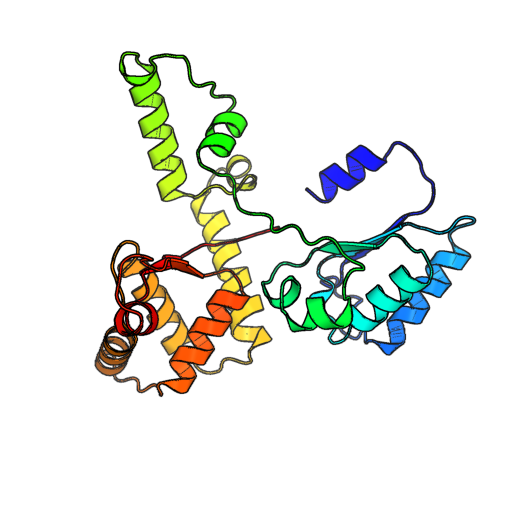 1.00 86.88 124 GLU A N 1
ATOM 1030 C CA . GLU A 1 124 ? 16.686 4.875 29.959 1.00 86.88 124 GLU A CA 1
ATOM 1031 C C . GLU A 1 124 ? 17.020 5.687 31.220 1.00 86.88 124 GLU A C 1
ATOM 1033 O O . GLU A 1 124 ? 16.146 6.315 31.824 1.00 86.88 124 GLU A O 1
ATOM 1038 N N . TYR A 1 125 ? 18.302 5.730 31.588 1.00 90.88 125 TYR A N 1
ATOM 1039 C CA . TYR A 1 125 ? 18.797 6.445 32.764 1.00 90.88 125 TYR A CA 1
ATOM 1040 C C . TYR A 1 125 ? 19.328 7.846 32.441 1.00 90.88 125 TYR A C 1
ATOM 1042 O O . TYR A 1 125 ? 19.774 8.552 33.340 1.00 90.88 125 TYR A O 1
ATOM 1050 N N . SER A 1 126 ? 19.270 8.263 31.176 1.00 91.19 126 SER A N 1
ATOM 1051 C CA . SER A 1 126 ? 19.748 9.566 30.710 1.00 91.19 126 SER A CA 1
ATOM 1052 C C . SER A 1 126 ? 18.596 10.470 30.272 1.00 91.19 126 SER A C 1
ATOM 1054 O O . SER A 1 126 ? 17.466 10.013 30.073 1.00 91.19 126 SER A O 1
ATOM 1056 N N . ASP A 1 127 ? 18.894 11.742 30.018 1.00 90.19 127 ASP A N 1
ATOM 1057 C CA . ASP A 1 127 ? 17.914 12.693 29.482 1.00 90.19 127 ASP A CA 1
ATOM 1058 C C . ASP A 1 127 ? 17.409 12.318 28.078 1.00 90.19 127 ASP A C 1
ATOM 1060 O O . ASP A 1 127 ? 16.338 12.772 27.667 1.00 90.19 127 ASP A O 1
ATOM 1064 N N . GLN A 1 128 ? 18.097 11.409 27.365 1.00 90.88 128 GLN A N 1
ATOM 1065 C CA . GLN A 1 128 ? 17.614 10.874 26.087 1.00 90.88 128 GLN A CA 1
ATOM 1066 C C . GLN A 1 128 ? 16.222 10.245 26.210 1.00 90.88 128 GLN A C 1
ATOM 1068 O O . GLN A 1 128 ? 15.454 10.322 25.255 1.00 90.88 128 GLN A O 1
ATOM 1073 N N . ARG A 1 129 ? 15.844 9.693 27.373 1.00 91.31 129 ARG A N 1
ATOM 1074 C CA . ARG A 1 129 ? 14.501 9.121 27.586 1.00 91.31 129 ARG A CA 1
ATOM 1075 C C . ARG A 1 129 ? 13.376 10.125 27.323 1.00 91.31 129 ARG A C 1
ATOM 1077 O O . ARG A 1 129 ? 12.314 9.736 26.848 1.00 91.31 129 ARG A O 1
ATOM 1084 N N . PHE A 1 130 ? 13.593 11.407 27.631 1.00 92.81 130 PHE A N 1
ATOM 1085 C CA . PHE A 1 130 ? 12.590 12.448 27.416 1.00 92.81 130 PHE A CA 1
ATOM 1086 C C . PHE A 1 130 ? 12.455 12.757 25.927 1.00 92.81 130 PHE A C 1
ATOM 1088 O O . PHE A 1 130 ? 11.339 12.813 25.417 1.00 92.81 130 PHE A O 1
ATOM 1095 N N . LYS A 1 131 ? 13.585 12.838 25.214 1.00 92.19 131 LYS A N 1
ATOM 1096 C CA . LYS A 1 131 ? 13.596 13.043 23.762 1.00 92.19 131 LYS A CA 1
ATOM 1097 C C . LYS A 1 131 ? 12.999 11.855 23.001 1.00 92.19 131 LYS A C 1
ATOM 1099 O O . LYS A 1 131 ? 12.240 12.052 22.062 1.00 92.19 131 LYS A O 1
ATOM 1104 N N . ILE A 1 132 ? 13.262 10.625 23.446 1.00 93.00 132 ILE A N 1
ATOM 1105 C CA . ILE A 1 132 ? 12.657 9.413 22.871 1.00 93.00 132 ILE A CA 1
ATOM 1106 C C . ILE A 1 132 ? 11.139 9.428 23.060 1.00 93.00 132 ILE A C 1
ATOM 1108 O O . ILE A 1 132 ? 10.419 9.126 22.116 1.00 93.00 132 ILE A O 1
ATOM 1112 N N . LYS A 1 133 ? 10.637 9.810 24.243 1.00 92.75 133 LYS A N 1
ATOM 1113 C CA . LYS A 1 133 ? 9.189 9.952 24.476 1.00 92.75 133 LYS A CA 1
ATOM 1114 C C . LYS A 1 133 ? 8.557 11.003 23.566 1.00 92.75 133 LYS A C 1
ATOM 1116 O O . LYS A 1 133 ? 7.465 10.773 23.060 1.00 92.75 133 LYS A O 1
ATOM 1121 N N . GLU A 1 134 ? 9.235 12.127 23.350 1.00 92.25 134 GLU A N 1
ATOM 1122 C CA . GLU A 1 134 ? 8.789 13.168 22.420 1.00 92.25 134 GLU A CA 1
ATOM 1123 C C . GLU A 1 134 ? 8.709 12.632 20.983 1.00 92.25 134 GLU A C 1
ATOM 1125 O O . GLU A 1 134 ? 7.654 12.726 20.357 1.00 92.25 134 GLU A O 1
ATOM 1130 N N . PHE A 1 135 ? 9.779 12.001 20.485 1.00 92.56 135 PHE A N 1
ATOM 1131 C CA . PHE A 1 135 ? 9.795 11.400 19.148 1.00 92.56 135 PHE A CA 1
ATOM 1132 C C . PHE A 1 135 ? 8.761 10.290 18.998 1.00 92.56 135 PHE A C 1
ATOM 1134 O O . PHE A 1 135 ? 8.100 10.209 17.970 1.00 92.56 135 PHE A O 1
ATOM 1141 N N . PHE A 1 136 ? 8.578 9.460 20.022 1.00 93.00 136 PHE A N 1
ATOM 1142 C CA . PHE A 1 136 ? 7.557 8.422 20.012 1.00 93.00 136 PHE A CA 1
ATOM 1143 C C . PHE A 1 136 ? 6.149 9.020 19.964 1.00 93.00 136 PHE A C 1
ATOM 1145 O O . PHE A 1 136 ? 5.305 8.529 19.226 1.00 93.00 136 PHE A O 1
ATOM 1152 N N . GLY A 1 137 ? 5.901 10.122 20.678 1.00 91.88 137 GLY A N 1
ATOM 1153 C CA . GLY A 1 137 ? 4.645 10.866 20.579 1.00 91.88 1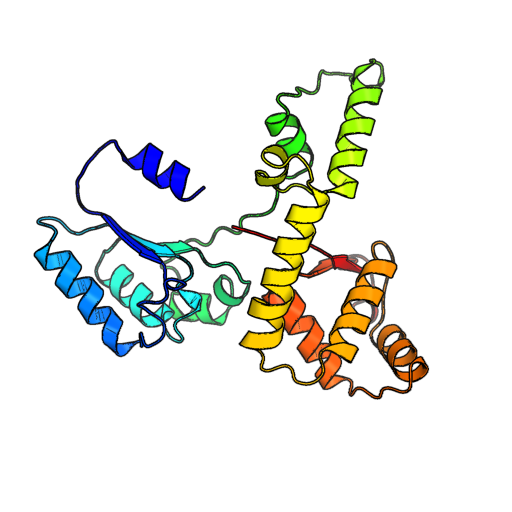37 GLY A CA 1
ATOM 1154 C C . GLY A 1 137 ? 4.391 11.413 19.172 1.00 91.88 137 GLY A C 1
ATOM 1155 O O . GLY A 1 137 ? 3.279 11.288 18.663 1.00 91.88 137 GLY A O 1
ATOM 1156 N N . GLN A 1 138 ? 5.418 11.962 18.517 1.00 89.81 138 GLN A N 1
ATOM 1157 C CA . GLN A 1 138 ? 5.322 12.416 17.123 1.00 89.81 138 GLN A CA 1
ATOM 1158 C C . GLN A 1 138 ? 5.055 11.248 16.168 1.00 89.81 138 GLN A C 1
ATOM 1160 O O . GLN A 1 138 ? 4.137 11.326 15.356 1.00 89.81 138 GLN A O 1
ATOM 1165 N N . PHE A 1 139 ? 5.799 10.151 16.313 1.00 90.06 139 PHE A N 1
ATOM 1166 C CA . PHE A 1 139 ? 5.634 8.938 15.517 1.00 90.06 139 PHE A CA 1
ATOM 1167 C C . PHE A 1 139 ? 4.236 8.330 15.675 1.00 90.06 139 PHE A C 1
ATOM 1169 O O . PHE A 1 139 ? 3.619 7.938 14.693 1.00 90.06 139 PHE A O 1
ATOM 1176 N N . LEU A 1 140 ? 3.687 8.299 16.891 1.00 86.94 140 LEU A N 1
ATOM 1177 C CA . LEU A 1 140 ? 2.319 7.832 17.126 1.00 86.94 140 LEU A CA 1
ATOM 1178 C C . LEU A 1 140 ? 1.260 8.758 16.517 1.00 86.94 140 LEU A C 1
ATOM 1180 O O . LEU A 1 140 ? 0.199 8.280 16.125 1.00 86.94 140 LEU A O 1
ATOM 1184 N N . HIS A 1 141 ? 1.509 10.070 16.473 1.00 86.06 141 HIS A N 1
ATOM 1185 C CA . HIS A 1 141 ? 0.523 11.028 15.970 1.00 86.06 141 HIS A CA 1
ATOM 1186 C C . HIS A 1 141 ? 0.538 11.167 14.446 1.00 86.06 141 HIS A C 1
ATOM 1188 O O . HIS A 1 141 ? -0.518 11.359 13.845 1.00 86.06 141 HIS A O 1
ATOM 1194 N N . TYR A 1 142 ? 1.718 11.091 13.831 1.00 85.69 142 TYR A N 1
ATOM 1195 C CA . TYR A 1 142 ? 1.903 11.347 12.402 1.00 85.69 142 TYR A CA 1
ATOM 1196 C C . TYR A 1 142 ? 2.331 10.108 11.605 1.00 85.69 142 TYR A C 1
ATOM 1198 O O . TYR A 1 142 ? 2.234 10.107 10.383 1.00 85.69 142 TYR A O 1
ATOM 1206 N N . GLY A 1 143 ? 2.754 9.033 12.267 1.00 87.25 143 GLY A N 1
ATOM 1207 C CA . GLY A 1 143 ? 3.272 7.835 11.615 1.00 87.25 143 GLY A CA 1
ATOM 1208 C C . GLY A 1 143 ? 4.734 7.970 11.182 1.00 87.25 143 GLY A C 1
ATOM 1209 O O . GLY A 1 143 ? 5.447 8.897 11.565 1.00 87.25 143 GLY A O 1
ATOM 1210 N N . GLY A 1 144 ? 5.179 7.001 10.383 1.00 88.31 144 GLY A N 1
ATOM 1211 C CA . GLY A 1 144 ? 6.565 6.856 9.937 1.00 88.31 144 GLY A CA 1
ATOM 1212 C C . GLY A 1 144 ? 6.839 7.335 8.514 1.00 88.31 144 GLY A C 1
ATOM 1213 O O . GLY A 1 144 ? 7.788 6.861 7.908 1.00 88.31 144 GLY A O 1
ATOM 1214 N N . PHE A 1 145 ? 6.019 8.204 7.924 1.00 87.75 145 PHE A N 1
ATOM 1215 C CA . PHE A 1 145 ? 6.251 8.627 6.539 1.00 87.75 145 PHE A CA 1
ATOM 1216 C C . PHE A 1 145 ? 7.482 9.545 6.416 1.00 87.75 145 PHE A C 1
ATOM 1218 O O . PHE A 1 145 ? 7.513 10.597 7.066 1.00 87.75 145 PHE A O 1
ATOM 1225 N N . PRO A 1 146 ? 8.470 9.206 5.567 1.00 83.50 146 PRO A N 1
ATOM 1226 C CA . PRO A 1 146 ? 9.658 10.038 5.338 1.00 83.50 146 PRO A CA 1
ATOM 1227 C C . PRO A 1 146 ? 9.345 11.457 4.836 1.00 83.50 146 PRO A C 1
ATOM 1229 O O . PRO A 1 146 ? 10.102 12.402 5.062 1.00 83.50 146 PRO A O 1
ATOM 1232 N N . GLU A 1 147 ? 8.235 11.639 4.132 1.00 82.12 147 GLU A N 1
ATOM 1233 C CA . GLU A 1 147 ? 7.845 12.903 3.517 1.00 82.12 147 GLU A CA 1
ATOM 1234 C C . GLU A 1 147 ? 7.336 13.922 4.534 1.00 82.12 147 GLU A C 1
ATOM 1236 O O . GLU A 1 147 ? 7.463 15.122 4.287 1.00 82.12 147 GLU A O 1
ATOM 1241 N N . LEU A 1 148 ? 6.833 13.481 5.696 1.00 82.31 148 LEU A N 1
ATOM 1242 C CA . LEU A 1 148 ? 6.272 14.363 6.733 1.00 82.31 148 LEU A CA 1
ATOM 1243 C C . LEU A 1 148 ? 7.255 15.445 7.170 1.00 82.31 148 LEU A C 1
ATOM 1245 O O . LEU A 1 148 ? 6.849 16.558 7.487 1.00 82.31 148 LEU A O 1
ATOM 1249 N N . PHE A 1 149 ? 8.550 15.136 7.136 1.00 74.06 149 PHE A N 1
ATOM 1250 C CA . PHE A 1 149 ? 9.627 16.051 7.499 1.00 74.06 149 PHE A CA 1
ATOM 1251 C C . PHE A 1 149 ? 9.766 17.248 6.552 1.00 74.06 149 PHE A C 1
ATOM 1253 O O . PHE A 1 149 ? 10.359 18.259 6.925 1.00 74.06 149 PHE A O 1
ATOM 1260 N N . LYS A 1 150 ? 9.236 17.151 5.328 1.00 78.62 150 LYS A N 1
ATOM 1261 C CA . LYS A 1 150 ? 9.280 18.226 4.326 1.00 78.62 150 LYS A CA 1
ATOM 1262 C C . LYS A 1 150 ? 8.144 19.233 4.503 1.00 78.62 150 LYS A C 1
ATOM 1264 O O . LYS A 1 150 ? 8.216 20.326 3.945 1.00 78.62 150 LYS A O 1
ATOM 1269 N N . PHE A 1 151 ? 7.104 18.879 5.257 1.00 79.38 151 PHE A N 1
ATOM 1270 C CA . PHE A 1 151 ? 5.898 19.685 5.397 1.00 79.38 151 PHE A CA 1
ATOM 1271 C C . PHE A 1 151 ? 5.844 20.376 6.758 1.00 79.38 151 PHE A C 1
ATOM 1273 O O . PHE A 1 151 ? 6.035 19.765 7.805 1.00 79.38 151 PHE A O 1
ATOM 1280 N N . SER A 1 152 ? 5.506 21.665 6.749 1.00 79.81 152 SER A N 1
ATOM 1281 C CA . SER A 1 152 ? 5.257 22.439 7.970 1.00 79.81 152 SER A CA 1
ATOM 1282 C C . SER A 1 152 ? 3.994 21.986 8.710 1.00 79.81 152 SER A C 1
ATOM 1284 O O . SER A 1 152 ? 3.903 22.147 9.925 1.00 79.81 152 SER A O 1
ATOM 1286 N N . ASN A 1 153 ? 3.032 21.399 7.988 1.00 85.81 153 ASN A N 1
ATOM 1287 C CA . ASN A 1 153 ? 1.784 20.869 8.526 1.00 85.81 153 ASN A CA 1
ATOM 1288 C C . ASN A 1 153 ? 1.615 19.376 8.175 1.00 85.81 153 ASN A C 1
ATOM 1290 O O . ASN A 1 153 ? 0.926 19.039 7.208 1.00 85.81 153 ASN A O 1
ATOM 1294 N N . PRO A 1 154 ? 2.209 18.459 8.964 1.00 85.81 154 PRO A N 1
ATOM 1295 C CA . PRO A 1 154 ? 2.143 17.020 8.703 1.00 85.81 154 PRO A CA 1
ATOM 1296 C C . PRO A 1 154 ? 0.711 16.469 8.623 1.00 85.81 154 PRO A C 1
ATOM 1298 O O . PRO A 1 154 ? 0.437 15.550 7.858 1.00 85.81 154 PRO A O 1
ATOM 1301 N N . ARG A 1 155 ? -0.234 17.050 9.378 1.00 87.00 155 ARG A N 1
ATOM 1302 C CA . ARG A 1 155 ? -1.637 16.605 9.387 1.00 87.00 155 ARG A CA 1
ATOM 1303 C C . ARG A 1 155 ? -2.338 16.853 8.053 1.00 87.00 155 ARG A C 1
ATOM 1305 O O . ARG A 1 155 ? -3.132 16.021 7.623 1.00 87.00 155 ARG A O 1
ATOM 1312 N N . GLU A 1 156 ? -2.087 17.998 7.432 1.00 88.81 156 GLU A N 1
ATOM 1313 C CA . GLU A 1 156 ? -2.678 18.338 6.136 1.00 88.81 156 GLU A CA 1
ATOM 1314 C C . GLU A 1 156 ? -2.163 17.404 5.045 1.00 88.81 156 GLU A C 1
ATOM 1316 O O . GLU A 1 156 ? -2.958 16.851 4.291 1.00 88.81 156 GLU A O 1
ATOM 1321 N N . TYR A 1 157 ? -0.857 17.132 5.046 1.00 88.31 157 TYR A N 1
ATOM 1322 C CA . TYR A 1 157 ? -0.264 16.151 4.146 1.00 88.31 157 TYR A CA 1
ATOM 1323 C C . TYR A 1 157 ? -0.900 14.763 4.319 1.00 88.31 157 TYR A C 1
ATOM 1325 O O . TYR A 1 157 ? -1.451 14.235 3.360 1.00 88.31 157 TYR A O 1
ATOM 1333 N N . LEU A 1 158 ? -0.961 14.224 5.543 1.00 88.56 158 LEU A N 1
ATOM 1334 C CA . LEU A 1 158 ? -1.622 12.934 5.814 1.00 88.56 158 LEU A CA 1
ATOM 1335 C C . LEU A 1 158 ? -3.093 12.914 5.385 1.00 88.56 158 LEU A C 1
ATOM 1337 O O . LEU A 1 158 ? -3.585 11.894 4.910 1.00 88.56 158 LEU A O 1
ATOM 1341 N N . SER A 1 159 ? -3.796 14.036 5.550 1.00 89.31 159 SER A N 1
ATOM 1342 C CA . SER A 1 159 ? -5.189 14.163 5.115 1.00 89.31 159 SER A CA 1
ATOM 1343 C C . SER A 1 159 ? -5.298 14.091 3.593 1.00 89.31 159 SER A C 1
ATOM 1345 O O . SER A 1 159 ? -6.191 13.419 3.086 1.00 89.31 159 SER A O 1
ATOM 1347 N N . ASN A 1 160 ? -4.378 14.724 2.864 1.00 88.88 160 ASN A N 1
ATOM 1348 C CA . ASN A 1 160 ? -4.339 14.664 1.405 1.00 88.88 160 ASN A CA 1
ATOM 1349 C C . ASN A 1 160 ? -4.028 13.251 0.909 1.00 88.88 160 ASN A C 1
ATOM 1351 O O . ASN A 1 160 ? -4.730 12.771 0.020 1.00 88.88 160 ASN A O 1
ATOM 1355 N N . ILE A 1 161 ? -3.065 12.560 1.529 1.00 88.00 161 ILE A N 1
ATOM 1356 C CA . ILE A 1 161 ? -2.784 11.155 1.208 1.00 88.00 161 ILE A CA 1
ATOM 1357 C C . ILE A 1 161 ? -4.029 10.301 1.442 1.00 88.00 161 ILE A C 1
ATOM 1359 O O . ILE A 1 161 ? -4.464 9.571 0.554 1.00 88.00 161 ILE A O 1
ATOM 1363 N N . TYR A 1 162 ? -4.630 10.412 2.631 1.00 90.00 162 TYR A N 1
ATOM 1364 C CA . TYR A 1 162 ? -5.845 9.676 2.967 1.00 90.00 162 TYR A CA 1
ATOM 1365 C C . TYR A 1 162 ? -6.934 9.901 1.915 1.00 90.00 162 TYR A C 1
ATOM 1367 O O . TYR A 1 162 ? -7.568 8.947 1.478 1.00 90.00 162 TYR A O 1
ATOM 1375 N N . MET A 1 163 ? -7.144 11.149 1.488 1.00 90.88 163 MET A N 1
ATOM 1376 C CA . MET A 1 163 ? -8.149 11.486 0.481 1.00 90.88 163 MET A CA 1
ATOM 1377 C C . MET A 1 163 ? -7.797 10.908 -0.895 1.00 90.88 163 MET A C 1
ATOM 1379 O O . MET A 1 163 ? -8.705 10.411 -1.561 1.00 90.88 163 MET A O 1
ATOM 1383 N N . LYS A 1 164 ? -6.517 10.918 -1.299 1.00 89.06 164 LYS A N 1
ATOM 1384 C CA . LYS A 1 164 ? -6.047 10.288 -2.546 1.00 89.06 164 LYS A CA 1
ATOM 1385 C C . LYS A 1 164 ? -6.387 8.796 -2.548 1.00 89.06 164 LYS A C 1
ATOM 1387 O O . LYS A 1 164 ? -7.093 8.345 -3.446 1.00 89.06 164 LYS A O 1
ATOM 1392 N N . VAL A 1 165 ? -5.977 8.070 -1.508 1.00 89.19 165 VAL A N 1
ATOM 1393 C CA . VAL A 1 165 ? -6.236 6.625 -1.376 1.00 89.19 165 VAL A CA 1
ATOM 1394 C C . VAL A 1 165 ? -7.739 6.349 -1.291 1.00 89.19 165 VAL A C 1
ATOM 1396 O O . VAL A 1 165 ? -8.274 5.482 -1.975 1.00 89.19 165 VAL A O 1
ATOM 1399 N N . PHE A 1 166 ? -8.467 7.123 -0.489 1.00 91.25 166 PHE A N 1
ATOM 1400 C CA . PHE A 1 166 ? -9.895 6.914 -0.275 1.00 91.25 166 PHE A CA 1
ATOM 1401 C C . PHE A 1 166 ? -10.731 7.125 -1.548 1.00 91.25 166 PHE A C 1
ATOM 1403 O O . PHE A 1 166 ? -11.582 6.294 -1.866 1.00 91.25 166 PHE A O 1
ATOM 1410 N N . TYR A 1 167 ? -10.518 8.217 -2.286 1.00 90.88 167 TYR A N 1
ATOM 1411 C CA . TYR A 1 167 ? -11.301 8.482 -3.498 1.00 90.88 167 TYR A CA 1
ATOM 1412 C C . TYR A 1 167 ? -10.777 7.729 -4.720 1.00 90.88 167 TYR A C 1
ATOM 1414 O O . TYR A 1 167 ? -11.588 7.222 -5.493 1.00 90.88 167 TYR A O 1
ATOM 1422 N N . GLY A 1 168 ? -9.459 7.636 -4.892 1.00 86.56 168 GLY A N 1
ATOM 1423 C CA . GLY A 1 168 ? -8.840 6.962 -6.032 1.00 86.56 168 GLY A CA 1
ATOM 1424 C C . GLY A 1 168 ? -8.848 5.446 -5.875 1.00 86.56 168 GLY A C 1
ATOM 1425 O O . GLY A 1 168 ? -9.557 4.739 -6.593 1.00 86.56 168 GLY A O 1
ATOM 1426 N N . ASP A 1 169 ? -8.088 4.946 -4.902 1.00 84.94 169 ASP A N 1
ATOM 1427 C CA . ASP A 1 169 ? -7.826 3.510 -4.764 1.00 84.94 169 ASP A CA 1
ATOM 1428 C C . ASP A 1 169 ? -9.003 2.710 -4.209 1.00 84.94 169 ASP A C 1
ATOM 1430 O O . ASP A 1 169 ? -9.098 1.512 -4.483 1.00 84.94 169 ASP A O 1
ATOM 1434 N N . VAL A 1 170 ? -9.899 3.349 -3.450 1.00 90.94 170 VAL A N 1
ATOM 1435 C CA . VAL A 1 170 ? -11.053 2.671 -2.845 1.00 90.94 170 VAL A CA 1
ATOM 1436 C C . VAL A 1 170 ? -12.345 2.967 -3.605 1.00 90.94 170 VAL A C 1
ATOM 1438 O O . VAL A 1 170 ? -12.958 2.033 -4.121 1.00 90.94 170 VAL A O 1
ATOM 1441 N N . ILE A 1 171 ? -12.785 4.229 -3.694 1.00 92.25 171 ILE A N 1
ATOM 1442 C CA . ILE A 1 171 ? -14.088 4.555 -4.305 1.00 92.25 171 ILE A CA 1
ATOM 1443 C C . ILE A 1 171 ? -14.079 4.346 -5.819 1.00 92.25 171 ILE A C 1
ATOM 1445 O O . ILE A 1 171 ? -14.903 3.575 -6.316 1.00 92.25 171 ILE A O 1
ATOM 1449 N N . ALA A 1 172 ? -13.191 5.034 -6.543 1.00 88.69 172 ALA A N 1
ATOM 1450 C CA . ALA A 1 172 ? -13.200 5.033 -8.003 1.00 88.69 172 ALA A CA 1
ATOM 1451 C C . ALA A 1 172 ? -12.871 3.643 -8.558 1.00 88.69 172 ALA A C 1
ATOM 1453 O O . ALA A 1 172 ? -13.627 3.119 -9.374 1.00 88.69 172 ALA A O 1
ATOM 1454 N N . ARG A 1 173 ? -11.814 2.998 -8.045 1.00 85.12 173 ARG A N 1
ATOM 1455 C CA . ARG A 1 173 ? -11.384 1.663 -8.497 1.00 85.12 173 ARG A CA 1
ATOM 1456 C C . ARG A 1 173 ? -12.458 0.583 -8.324 1.00 85.12 173 ARG A C 1
ATOM 1458 O O . ARG A 1 173 ? -12.582 -0.288 -9.177 1.00 85.12 173 ARG A O 1
ATOM 1465 N N . ASN A 1 174 ? -13.247 0.645 -7.250 1.00 89.12 174 ASN A N 1
ATOM 1466 C CA . ASN A 1 174 ? -14.260 -0.373 -6.945 1.00 89.12 174 ASN A CA 1
ATOM 1467 C C . ASN A 1 174 ? -15.695 0.073 -7.282 1.00 89.12 174 ASN A C 1
ATOM 1469 O O . ASN A 1 174 ? -16.650 -0.611 -6.916 1.00 89.12 174 ASN A O 1
ATOM 1473 N N . ASN A 1 175 ? -15.867 1.212 -7.969 1.00 89.44 175 ASN A N 1
ATOM 1474 C CA . ASN A 1 175 ? -17.168 1.781 -8.346 1.00 89.44 175 ASN A CA 1
ATOM 1475 C C . ASN A 1 175 ? -18.164 1.875 -7.170 1.00 89.44 175 ASN A C 1
ATOM 1477 O O . ASN A 1 175 ? -19.3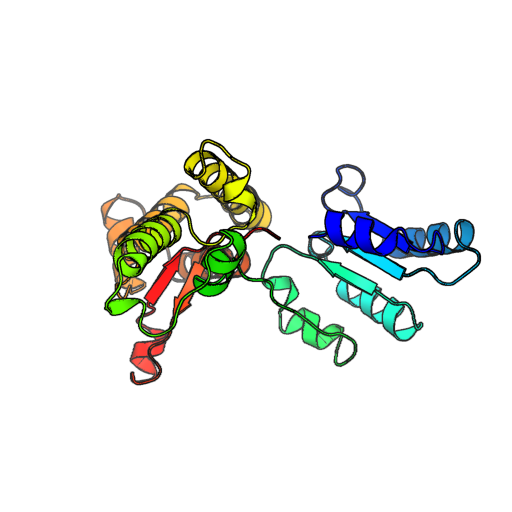53 1.556 -7.292 1.00 89.44 175 ASN A O 1
ATOM 1481 N N . ILE A 1 176 ? -17.679 2.298 -5.999 1.00 90.75 176 ILE A N 1
ATOM 1482 C CA . ILE A 1 176 ? -18.477 2.310 -4.768 1.00 90.75 176 ILE A CA 1
ATOM 1483 C C . ILE A 1 176 ? -19.525 3.422 -4.828 1.00 90.75 176 ILE A C 1
ATOM 1485 O O . ILE A 1 176 ? -19.207 4.604 -4.754 1.00 90.75 176 ILE A O 1
ATOM 1489 N N . GLN A 1 177 ? -20.803 3.043 -4.865 1.00 84.19 177 GLN A N 1
ATOM 1490 C CA . GLN A 1 177 ? -21.906 4.011 -4.884 1.00 84.19 177 GLN A CA 1
ATOM 1491 C C . GLN A 1 177 ? -22.238 4.580 -3.499 1.00 84.19 177 GLN A C 1
ATOM 1493 O O . GLN A 1 177 ? -22.653 5.730 -3.373 1.00 84.19 177 GLN A O 1
ATOM 1498 N N . ASN A 1 178 ? -22.096 3.777 -2.437 1.00 85.19 178 ASN A N 1
ATOM 1499 C CA . ASN A 1 178 ? -22.484 4.185 -1.087 1.00 85.19 178 ASN A CA 1
ATOM 1500 C C . ASN A 1 178 ? -21.269 4.556 -0.233 1.00 85.19 178 ASN A C 1
ATOM 1502 O O . ASN A 1 178 ? -20.862 3.817 0.671 1.00 85.19 178 ASN A O 1
ATOM 1506 N N . GLU A 1 179 ? -20.725 5.742 -0.502 1.00 90.50 179 GLU A N 1
ATOM 1507 C CA . GLU A 1 179 ? -19.599 6.302 0.249 1.00 90.50 179 GLU A CA 1
ATOM 1508 C C . GLU A 1 179 ? -19.909 6.517 1.733 1.00 90.50 179 GLU A C 1
ATOM 1510 O O . GLU A 1 179 ? -19.013 6.470 2.573 1.00 90.50 179 GLU A O 1
ATOM 1515 N N . HIS A 1 180 ? -21.171 6.794 2.078 1.00 89.25 180 HIS A N 1
ATOM 1516 C CA . HIS A 1 180 ? -21.555 7.104 3.453 1.00 89.25 180 HIS A CA 1
ATOM 1517 C C . HIS A 1 180 ? -21.291 5.917 4.385 1.00 89.25 180 HIS A C 1
ATOM 1519 O O . HIS A 1 180 ? -20.704 6.085 5.456 1.00 89.25 180 HIS A O 1
ATOM 1525 N N . ILE A 1 181 ? -21.675 4.711 3.956 1.00 90.25 181 ILE A N 1
ATOM 1526 C CA . ILE A 1 181 ? -21.431 3.478 4.712 1.00 90.25 181 ILE A CA 1
ATOM 1527 C C . ILE A 1 181 ? -19.927 3.222 4.854 1.00 90.25 181 ILE A C 1
ATOM 1529 O O . ILE A 1 181 ? -19.470 2.897 5.950 1.00 90.25 181 ILE A O 1
ATOM 1533 N N . LEU A 1 182 ? -19.152 3.423 3.786 1.00 91.56 182 LEU A N 1
ATOM 1534 C CA . LEU A 1 182 ? -17.698 3.256 3.815 1.00 91.56 182 LEU A CA 1
ATOM 1535 C C . LEU A 1 182 ? -17.027 4.260 4.772 1.00 91.56 182 LEU A C 1
ATOM 1537 O O . LEU A 1 182 ? -16.194 3.881 5.592 1.00 91.56 182 LEU A O 1
ATOM 1541 N N . LYS A 1 183 ? -17.447 5.532 4.753 1.00 90.62 183 LYS A N 1
ATOM 1542 C CA . LYS A 1 183 ? -16.975 6.567 5.692 1.00 90.62 183 LYS A CA 1
ATOM 1543 C C . LYS A 1 183 ? -17.292 6.199 7.144 1.00 90.62 183 LYS A C 1
ATOM 1545 O O . LYS A 1 183 ? -16.461 6.420 8.023 1.00 90.62 183 LYS A O 1
ATOM 1550 N N . LEU A 1 184 ? -18.474 5.639 7.417 1.00 89.62 184 LEU A N 1
ATOM 1551 C CA . LEU A 1 184 ? -18.833 5.149 8.754 1.00 89.62 184 LEU A CA 1
ATOM 1552 C C . LEU A 1 184 ? -17.975 3.953 9.178 1.00 89.62 184 LEU A C 1
ATOM 1554 O O . LEU A 1 184 ? -17.536 3.911 10.327 1.00 89.62 184 LEU A O 1
ATOM 1558 N N . LEU A 1 185 ? -17.712 3.019 8.260 1.00 89.69 185 LEU A N 1
ATOM 1559 C CA . LEU A 1 185 ? -16.823 1.883 8.492 1.00 89.69 185 LEU A CA 1
ATOM 1560 C C . LEU A 1 185 ? -15.428 2.367 8.902 1.00 89.69 185 LEU A C 1
ATOM 1562 O O . LEU A 1 185 ? -14.976 2.026 9.991 1.00 89.69 185 LEU A O 1
ATOM 1566 N N . ILE A 1 186 ? -14.790 3.220 8.096 1.00 90.06 186 ILE A N 1
ATOM 1567 C CA . ILE A 1 186 ? -13.441 3.739 8.378 1.00 90.06 186 ILE A CA 1
ATOM 1568 C C . ILE A 1 186 ? -13.408 4.487 9.712 1.00 90.06 186 ILE A C 1
ATOM 1570 O O . ILE A 1 186 ? -12.524 4.243 10.528 1.00 90.06 186 ILE A O 1
ATOM 1574 N N . LYS A 1 187 ? -14.397 5.349 9.989 1.00 88.31 187 LYS A N 1
ATOM 1575 C CA . LYS A 1 187 ? -14.494 6.043 11.285 1.00 88.31 187 LYS A CA 1
ATOM 1576 C C . LYS A 1 187 ? -14.598 5.066 12.451 1.00 88.31 187 LYS A C 1
ATOM 1578 O O . LYS A 1 187 ? -13.979 5.295 13.488 1.00 88.31 187 LYS A O 1
ATOM 1583 N N . LYS A 1 188 ? -15.353 3.975 12.294 1.00 85.88 188 LYS A N 1
ATOM 1584 C CA . LYS A 1 188 ? -15.469 2.965 13.346 1.00 85.88 188 LYS A CA 1
ATOM 1585 C C . LYS A 1 188 ? -14.167 2.191 13.542 1.00 85.88 188 LYS A C 1
ATOM 1587 O O . LYS A 1 188 ? -13.789 1.925 14.682 1.00 85.88 188 LYS A O 1
ATOM 1592 N N . LEU A 1 189 ? -13.471 1.860 12.459 1.00 86.00 189 LEU A N 1
ATOM 1593 C CA . LEU A 1 189 ? -12.140 1.260 12.537 1.00 86.00 189 LEU A CA 1
ATOM 1594 C C . LEU A 1 189 ? -11.163 2.213 13.244 1.00 86.00 189 LEU A C 1
ATOM 1596 O O . LEU A 1 189 ? -10.460 1.776 14.147 1.00 86.00 189 LEU A O 1
ATOM 1600 N N . ALA A 1 190 ? -11.220 3.518 12.950 1.00 84.12 190 ALA A N 1
ATOM 1601 C CA . ALA A 1 190 ? -10.401 4.547 13.600 1.00 84.12 190 ALA A CA 1
ATOM 1602 C C . ALA A 1 190 ? -10.633 4.655 15.107 1.00 84.12 190 ALA A C 1
ATOM 1604 O O . ALA A 1 190 ? -9.687 4.721 15.887 1.00 84.12 190 ALA A O 1
ATOM 1605 N N . GLU A 1 191 ? -11.896 4.652 15.525 1.00 83.25 191 GLU A N 1
ATOM 1606 C CA . GLU A 1 191 ? -12.275 4.677 16.941 1.00 83.25 191 GLU A CA 1
ATOM 1607 C C . GLU A 1 191 ? -11.809 3.415 17.680 1.00 83.25 191 GLU A C 1
ATOM 1609 O O . GLU A 1 191 ? -11.578 3.434 18.887 1.00 83.25 191 GLU A O 1
ATOM 1614 N N . SER A 1 192 ? -11.689 2.304 16.955 1.00 78.88 192 SER A N 1
ATOM 1615 C CA . SER A 1 192 ? -11.385 0.996 17.526 1.00 78.88 192 SER A CA 1
ATOM 1616 C C . SER A 1 192 ? -9.912 0.614 17.387 1.00 78.88 192 SER A C 1
ATOM 1618 O O . SER A 1 192 ? -9.563 -0.520 17.696 1.00 78.88 192 SER A O 1
ATOM 1620 N N . VAL A 1 193 ? -9.037 1.538 16.974 1.00 71.62 193 VAL A N 1
ATOM 1621 C CA . VAL A 1 193 ? -7.586 1.304 16.946 1.00 71.62 193 VAL A CA 1
ATOM 1622 C C . VAL A 1 193 ? -7.123 0.916 18.358 1.00 71.62 193 VAL A C 1
ATOM 1624 O O . VAL A 1 193 ? -7.398 1.629 19.324 1.00 71.62 193 VAL A O 1
ATOM 1627 N N . ASN A 1 194 ? -6.431 -0.224 18.471 1.00 67.62 194 ASN A N 1
ATOM 1628 C CA . ASN A 1 194 ? -6.035 -0.922 19.711 1.00 67.62 194 ASN A CA 1
ATOM 1629 C C . ASN A 1 194 ? -7.118 -1.765 20.407 1.00 67.62 194 ASN A C 1
ATOM 1631 O O . ASN A 1 194 ? -6.850 -2.318 21.473 1.00 67.62 194 ASN A O 1
ATOM 1635 N N . ASN A 1 195 ? -8.307 -1.911 19.824 1.00 72.69 195 ASN A N 1
ATOM 1636 C CA . ASN A 1 195 ? -9.371 -2.762 20.348 1.00 72.69 195 ASN A CA 1
ATOM 1637 C C . ASN A 1 195 ? -9.849 -3.764 19.291 1.00 72.69 195 ASN A C 1
ATOM 1639 O O . ASN A 1 195 ? -9.998 -3.448 18.112 1.00 72.69 195 ASN A O 1
ATOM 1643 N N . GLU A 1 196 ? -10.182 -4.978 19.727 1.00 72.69 196 GLU A N 1
ATOM 1644 C CA . GLU A 1 196 ? -10.805 -5.967 18.848 1.00 72.69 196 GLU A CA 1
ATOM 1645 C C . GLU A 1 196 ? -12.164 -5.467 18.346 1.00 72.69 196 GLU A C 1
ATOM 1647 O O . GLU A 1 196 ? -13.039 -5.061 19.124 1.00 72.69 196 GLU A O 1
ATOM 1652 N N . THR A 1 197 ? -12.365 -5.537 17.031 1.00 77.00 197 THR A N 1
ATOM 1653 C CA . THR A 1 197 ? -13.641 -5.198 16.402 1.00 77.00 197 THR A CA 1
ATOM 1654 C C . THR A 1 197 ? -14.196 -6.408 15.673 1.00 77.00 197 THR A C 1
ATOM 1656 O O . THR A 1 197 ? -13.489 -7.106 14.953 1.00 77.00 197 THR A O 1
ATOM 1659 N N . SER A 1 198 ? -15.493 -6.654 15.859 1.00 80.00 198 SER A N 1
ATOM 1660 C CA . SER A 1 198 ? -16.230 -7.658 15.097 1.00 80.00 198 SER A CA 1
ATOM 1661 C C . SER A 1 198 ? -17.113 -6.995 14.046 1.00 80.00 198 SER A C 1
ATOM 1663 O O . SER A 1 198 ? -17.636 -5.891 14.238 1.00 80.00 198 SER A O 1
ATOM 1665 N N . ILE A 1 199 ? -17.358 -7.715 12.955 1.00 80.31 199 ILE A N 1
ATOM 1666 C CA . ILE A 1 199 ? -18.234 -7.272 11.860 1.00 80.31 199 ILE A CA 1
ATOM 1667 C C . ILE A 1 199 ? -19.648 -6.976 12.369 1.00 80.31 199 ILE A C 1
ATOM 1669 O O . ILE A 1 199 ? -20.279 -6.004 11.957 1.00 80.31 199 ILE A O 1
ATOM 1673 N N . ASN A 1 200 ? -20.125 -7.752 13.346 1.00 82.75 200 ASN A N 1
ATOM 1674 C CA . ASN A 1 200 ? -21.418 -7.513 13.984 1.00 82.75 200 ASN A CA 1
ATOM 1675 C C . ASN A 1 200 ? -21.477 -6.150 14.689 1.00 82.75 200 ASN A C 1
ATOM 1677 O O . ASN A 1 200 ? -22.503 -5.471 14.621 1.00 82.75 200 ASN A O 1
ATOM 1681 N N . ARG A 1 201 ? -20.386 -5.712 15.331 1.00 82.25 201 ARG A N 1
ATOM 1682 C CA . ARG A 1 201 ? -20.323 -4.399 15.990 1.00 82.25 201 ARG A CA 1
ATOM 1683 C C . ARG A 1 201 ? -20.398 -3.259 14.975 1.00 82.25 201 ARG A C 1
ATOM 1685 O O . ARG A 1 201 ? -21.139 -2.304 15.195 1.00 82.25 201 ARG A O 1
ATOM 1692 N N . ILE A 1 202 ? -19.690 -3.394 13.856 1.00 84.62 202 ILE A N 1
ATOM 1693 C CA . ILE A 1 202 ? -19.725 -2.445 12.733 1.00 84.62 202 ILE A CA 1
ATOM 1694 C C . ILE A 1 202 ? -21.139 -2.373 12.144 1.00 84.62 202 ILE A C 1
ATOM 1696 O O . ILE A 1 202 ? -21.711 -1.292 12.004 1.00 84.62 202 ILE A O 1
ATOM 1700 N N . LYS A 1 203 ? -21.748 -3.528 11.868 1.00 86.38 203 LYS A N 1
ATOM 1701 C CA . LYS A 1 203 ? -23.097 -3.617 11.304 1.00 86.38 203 LYS A CA 1
ATOM 1702 C C . LYS A 1 203 ? -24.153 -2.983 12.210 1.00 86.38 203 LYS A C 1
ATOM 1704 O O . LYS A 1 203 ? -25.038 -2.285 11.720 1.00 86.38 203 LYS A O 1
ATOM 1709 N N . ASN A 1 204 ? -24.056 -3.194 13.522 1.00 87.00 204 ASN A N 1
ATOM 1710 C CA . ASN A 1 204 ? -24.974 -2.595 14.491 1.00 87.00 204 ASN A CA 1
ATOM 1711 C C . ASN A 1 204 ? -24.857 -1.064 14.535 1.00 87.00 204 ASN A C 1
ATOM 1713 O O . ASN A 1 204 ? -25.881 -0.391 14.627 1.00 87.00 204 ASN A O 1
ATOM 1717 N N . LEU A 1 205 ? -23.644 -0.518 14.403 1.00 86.38 205 LEU A N 1
ATOM 1718 C CA . LEU A 1 205 ? -23.423 0.927 14.312 1.00 86.38 205 LEU A CA 1
ATOM 1719 C C . LEU A 1 205 ? -24.025 1.522 13.034 1.00 86.38 205 LEU A C 1
ATOM 1721 O O . LEU A 1 205 ? -24.697 2.547 13.082 1.00 86.38 205 LEU A O 1
ATOM 1725 N N . ILE A 1 206 ? -23.844 0.860 11.891 1.00 85.62 206 ILE A N 1
ATOM 1726 C CA . ILE A 1 206 ? -24.444 1.311 10.625 1.00 85.62 206 ILE A CA 1
ATOM 1727 C C . ILE A 1 206 ? -25.974 1.239 10.709 1.00 85.62 206 ILE A C 1
ATOM 1729 O O . ILE A 1 206 ? -26.672 2.142 10.261 1.00 85.62 206 ILE A O 1
ATOM 1733 N N . LYS A 1 207 ? -26.513 0.205 11.364 1.00 87.19 207 LYS A N 1
ATOM 1734 C CA . LYS A 1 207 ? -27.954 0.088 11.605 1.00 87.19 207 LYS A CA 1
ATOM 1735 C C . LYS A 1 207 ? -28.493 1.227 12.476 1.00 87.19 207 LYS A C 1
ATOM 1737 O O . LYS A 1 207 ? -29.602 1.694 12.228 1.00 87.19 207 LYS A O 1
ATOM 1742 N N . SER A 1 208 ? -27.736 1.688 13.476 1.00 86.19 208 SER A N 1
ATOM 1743 C CA . SER A 1 208 ? -28.177 2.775 14.361 1.00 86.19 208 SER A CA 1
ATOM 1744 C C . SER A 1 208 ? -28.221 4.145 13.682 1.00 86.19 208 SER A C 1
ATOM 1746 O O . SER A 1 208 ? -28.946 5.014 14.152 1.00 86.19 208 SER A O 1
ATOM 1748 N N . THR A 1 209 ? -27.505 4.344 12.569 1.00 83.69 209 THR A N 1
ATOM 1749 C CA . THR A 1 209 ? -27.604 5.578 11.765 1.00 83.69 209 THR A CA 1
ATOM 1750 C C . THR A 1 209 ? -28.788 5.567 10.789 1.00 83.69 209 THR A C 1
ATOM 1752 O O . THR A 1 209 ? -28.985 6.530 10.054 1.00 83.69 209 THR A O 1
ATOM 1755 N N . GLY A 1 210 ? -29.587 4.492 10.768 1.00 81.88 210 GLY A N 1
ATOM 1756 C CA . GLY A 1 210 ? -30.723 4.315 9.856 1.00 81.88 210 GLY A CA 1
ATOM 1757 C C . GLY A 1 210 ? -30.355 3.679 8.511 1.00 81.88 210 GLY A C 1
ATOM 1758 O O . GLY A 1 210 ? -31.248 3.344 7.731 1.00 81.88 210 GLY A O 1
ATOM 1759 N N . ALA A 1 211 ? -29.066 3.449 8.247 1.00 83.75 211 ALA A N 1
ATOM 1760 C CA . ALA A 1 211 ? -28.598 2.749 7.058 1.00 83.75 211 ALA A CA 1
ATOM 1761 C C . ALA A 1 211 ? -28.678 1.220 7.229 1.00 83.75 211 ALA A C 1
ATOM 1763 O O . ALA A 1 211 ? -28.654 0.678 8.335 1.00 83.75 211 ALA A O 1
ATOM 1764 N N . LYS A 1 212 ? -28.758 0.487 6.115 1.00 82.50 212 LYS A N 1
ATOM 1765 C CA . LYS A 1 212 ? -28.671 -0.981 6.096 1.00 82.50 212 LYS A CA 1
ATOM 1766 C C . LYS A 1 212 ? -27.540 -1.403 5.172 1.00 82.50 212 LYS A C 1
ATOM 1768 O O . LYS A 1 212 ? -27.402 -0.863 4.082 1.00 82.50 212 LYS A O 1
ATOM 1773 N N . VAL A 1 213 ? -26.768 -2.393 5.609 1.00 86.50 213 VAL A N 1
ATOM 1774 C CA . VAL A 1 213 ? -25.678 -2.984 4.830 1.00 86.50 213 VAL A CA 1
ATOM 1775 C C . VAL A 1 213 ? -25.697 -4.504 4.987 1.00 86.50 213 VAL A C 1
ATOM 1777 O O . VAL A 1 213 ? -25.988 -5.028 6.072 1.00 86.50 213 VAL A O 1
ATOM 1780 N N . GLY A 1 214 ? -25.444 -5.215 3.888 1.00 86.81 214 GLY A N 1
ATOM 1781 C CA . GLY A 1 214 ? -25.252 -6.664 3.892 1.00 86.81 214 GLY A CA 1
ATOM 1782 C C . GLY A 1 214 ? -23.902 -7.049 4.500 1.00 86.81 214 GLY A C 1
ATOM 1783 O O . GLY A 1 214 ? -23.007 -6.219 4.608 1.00 86.81 214 GLY A O 1
ATOM 1784 N N . ASN A 1 215 ? -23.743 -8.315 4.897 1.00 86.50 215 ASN A N 1
ATOM 1785 C CA . ASN A 1 215 ? -22.436 -8.793 5.360 1.00 86.50 215 ASN A CA 1
ATOM 1786 C C . ASN A 1 215 ? -21.423 -8.804 4.210 1.00 86.50 215 ASN A C 1
ATOM 1788 O O . ASN A 1 215 ? -20.322 -8.317 4.404 1.00 86.50 215 ASN A O 1
ATOM 1792 N N . ASN A 1 216 ? -21.820 -9.282 3.025 1.00 88.81 216 ASN A N 1
ATOM 1793 C CA . ASN A 1 216 ? -20.939 -9.354 1.855 1.00 88.81 216 ASN A CA 1
ATOM 1794 C C . ASN A 1 216 ? -20.369 -7.976 1.506 1.00 88.81 216 ASN A C 1
ATOM 1796 O O . ASN A 1 216 ? -19.165 -7.822 1.505 1.00 88.81 216 ASN A O 1
ATOM 1800 N N . THR A 1 217 ? -21.213 -6.942 1.413 1.00 90.00 217 THR A N 1
ATOM 1801 C CA . THR A 1 217 ? -20.752 -5.565 1.161 1.00 90.00 217 THR A CA 1
ATOM 1802 C C . THR A 1 217 ? -19.768 -5.049 2.216 1.00 90.00 217 THR A C 1
ATOM 1804 O O . THR A 1 217 ? -18.880 -4.270 1.896 1.00 90.00 217 THR A O 1
ATOM 1807 N N . LEU A 1 218 ? -19.916 -5.448 3.487 1.00 89.06 218 LEU A N 1
ATOM 1808 C CA . LEU A 1 218 ? -18.943 -5.083 4.521 1.00 89.06 218 LEU A CA 1
ATOM 1809 C C . LEU A 1 218 ? -17.613 -5.814 4.348 1.00 89.06 218 LEU A C 1
ATOM 1811 O O . LEU A 1 218 ? -16.580 -5.205 4.602 1.00 89.06 218 LEU A O 1
ATOM 1815 N N . PHE A 1 219 ? -17.642 -7.088 3.953 1.00 88.75 219 PHE A N 1
ATOM 1816 C CA . PHE A 1 219 ? -16.432 -7.834 3.615 1.00 88.75 219 PHE A CA 1
ATOM 1817 C C . PHE A 1 219 ? -15.745 -7.219 2.398 1.00 88.75 219 PHE A C 1
ATOM 1819 O O . PHE A 1 219 ? -14.582 -6.863 2.514 1.00 88.75 219 PHE A O 1
ATOM 1826 N N . ASP A 1 220 ? -16.489 -6.954 1.322 1.00 91.62 220 ASP A N 1
ATOM 1827 C CA . ASP A 1 220 ? -15.967 -6.307 0.115 1.00 91.62 220 ASP A CA 1
ATOM 1828 C C . ASP A 1 220 ? -15.300 -4.966 0.460 1.00 91.62 220 ASP A C 1
ATOM 1830 O O . ASP A 1 220 ? -14.172 -4.701 0.068 1.00 91.62 220 ASP A O 1
ATOM 1834 N N . TYR A 1 221 ? -15.953 -4.128 1.275 1.00 92.44 221 TYR A N 1
ATOM 1835 C CA . TYR A 1 221 ? -15.373 -2.853 1.703 1.00 92.44 221 TYR A CA 1
ATOM 1836 C C . TYR A 1 221 ? -14.119 -3.022 2.559 1.00 92.44 221 TYR A C 1
ATOM 1838 O O . TYR A 1 221 ? -13.211 -2.206 2.450 1.00 92.44 221 TYR A O 1
ATOM 1846 N N . LEU A 1 222 ? -14.064 -4.029 3.433 1.00 89.81 222 LEU A N 1
ATOM 1847 C CA . LEU A 1 222 ? -12.850 -4.317 4.193 1.00 89.81 222 LEU A CA 1
ATOM 1848 C C . LEU A 1 222 ? -11.723 -4.758 3.257 1.00 89.81 222 LEU A C 1
ATOM 1850 O O . LEU A 1 222 ? -10.621 -4.233 3.382 1.00 89.81 222 LEU A O 1
ATOM 1854 N N . ASP A 1 223 ? -12.010 -5.643 2.305 1.00 89.38 223 ASP A N 1
ATOM 1855 C CA . ASP A 1 223 ? -11.045 -6.125 1.316 1.00 89.38 223 ASP A CA 1
ATOM 1856 C C . ASP A 1 223 ? -10.516 -4.971 0.455 1.00 89.38 223 ASP A C 1
ATOM 1858 O O . ASP A 1 223 ? -9.306 -4.821 0.322 1.00 89.38 223 ASP A O 1
ATOM 1862 N N . TYR A 1 224 ? -11.373 -4.049 0.008 1.00 91.44 224 TYR A N 1
ATOM 1863 C CA . TYR A 1 224 ? -10.935 -2.852 -0.722 1.00 91.44 224 TYR A CA 1
ATOM 1864 C C . TYR A 1 224 ? -9.999 -1.958 0.098 1.00 91.44 224 TYR A C 1
ATOM 1866 O O . TYR A 1 224 ? -9.051 -1.395 -0.446 1.00 91.44 224 TYR A O 1
ATOM 1874 N N . LEU A 1 225 ? -10.245 -1.823 1.405 1.00 90.44 225 LEU A N 1
ATOM 1875 C CA . LEU A 1 225 ? -9.378 -1.052 2.299 1.00 90.44 225 LEU A CA 1
ATOM 1876 C C . LEU A 1 225 ? -8.050 -1.777 2.582 1.00 90.44 225 LEU A C 1
ATOM 1878 O O . LEU A 1 225 ? -7.033 -1.113 2.791 1.00 90.44 225 LEU A O 1
ATOM 1882 N N . TYR A 1 226 ? -8.045 -3.115 2.608 1.00 87.56 226 TYR A N 1
ATOM 1883 C CA . TYR A 1 226 ? -6.819 -3.917 2.687 1.00 87.56 226 TYR A CA 1
ATOM 1884 C C . TYR A 1 226 ? -5.994 -3.781 1.406 1.00 87.56 226 TYR A C 1
ATOM 1886 O O . TYR A 1 226 ? -4.793 -3.510 1.473 1.00 87.56 226 TYR A O 1
ATOM 1894 N N . ASP A 1 227 ? -6.645 -3.906 0.251 1.00 86.25 227 ASP A N 1
ATOM 1895 C CA . ASP A 1 227 ? -6.012 -3.829 -1.063 1.00 86.25 227 ASP A CA 1
ATOM 1896 C C . ASP A 1 227 ? -5.432 -2.443 -1.341 1.00 86.25 227 ASP A C 1
ATOM 1898 O O . ASP A 1 227 ? -4.356 -2.327 -1.932 1.00 86.25 227 ASP A O 1
ATOM 1902 N N . SER A 1 228 ? -6.097 -1.388 -0.864 1.00 86.00 228 SER A N 1
ATOM 1903 C CA . SER A 1 228 ? -5.597 -0.012 -0.927 1.00 86.00 228 SER A CA 1
ATOM 1904 C C . SER A 1 228 ? -4.566 0.312 0.155 1.00 86.00 228 SER A C 1
ATOM 1906 O O . SER A 1 228 ? -4.206 1.477 0.314 1.00 86.00 228 SER A O 1
ATOM 1908 N N . TYR A 1 229 ? -4.158 -0.668 0.968 1.00 85.00 229 TYR A N 1
ATOM 1909 C CA . TYR A 1 229 ? -3.206 -0.473 2.057 1.00 85.00 229 TYR A CA 1
ATOM 1910 C C . TYR A 1 229 ? -3.635 0.561 3.121 1.00 85.00 229 TYR A C 1
ATOM 1912 O O . TYR A 1 229 ? -2.803 1.079 3.874 1.00 85.00 229 TYR A O 1
ATOM 1920 N N . LEU A 1 230 ? -4.947 0.824 3.229 1.00 86.94 230 LEU A N 1
ATOM 1921 C CA . LEU A 1 230 ? -5.514 1.748 4.217 1.00 86.94 230 LEU A CA 1
ATOM 1922 C C . LEU A 1 230 ? -5.713 1.086 5.594 1.00 86.94 230 LEU A C 1
ATOM 1924 O O . LEU A 1 230 ? -5.828 1.753 6.627 1.00 86.94 230 LEU A O 1
ATOM 1928 N N . ILE A 1 231 ? -5.781 -0.244 5.632 1.00 85.69 231 ILE A N 1
ATOM 1929 C CA . ILE A 1 231 ? -5.866 -1.015 6.874 1.00 85.69 231 ILE A CA 1
ATOM 1930 C C . ILE A 1 231 ? -4.989 -2.264 6.832 1.00 85.69 231 ILE A C 1
ATOM 1932 O O . ILE A 1 231 ? -4.729 -2.826 5.773 1.00 85.69 231 ILE A O 1
ATOM 1936 N N . TYR A 1 232 ? -4.608 -2.739 8.019 1.00 79.81 232 TYR A N 1
ATOM 1937 C CA . TYR A 1 232 ? -4.015 -4.061 8.238 1.00 79.81 232 TYR A CA 1
ATOM 1938 C C . TYR A 1 232 ? -4.671 -4.747 9.429 1.00 79.81 232 TYR A C 1
ATOM 1940 O O . TYR A 1 232 ? -5.089 -4.094 10.385 1.00 79.81 232 TYR A O 1
ATOM 1948 N N . SER A 1 233 ? -4.763 -6.074 9.387 1.00 75.75 233 SER A N 1
ATOM 1949 C CA . SER A 1 233 ? -5.196 -6.874 10.529 1.00 75.75 233 SER A CA 1
ATOM 1950 C C . SER A 1 233 ? -3.991 -7.429 11.260 1.00 75.75 233 SER A C 1
ATOM 1952 O O . SER A 1 233 ? -3.104 -8.019 10.647 1.00 75.75 233 SER A O 1
ATOM 1954 N N . ILE A 1 234 ? -4.015 -7.314 12.582 1.00 75.31 234 ILE A N 1
ATOM 1955 C CA . ILE A 1 234 ? -3.167 -8.099 13.466 1.00 75.31 234 ILE A CA 1
ATOM 1956 C C . ILE A 1 234 ? -4.003 -9.249 14.017 1.00 75.31 234 ILE A C 1
ATOM 1958 O O . ILE A 1 234 ? -5.069 -9.044 14.604 1.00 75.31 234 ILE A O 1
ATOM 1962 N N . GLU A 1 235 ? -3.492 -10.462 13.842 1.00 70.00 235 GLU A N 1
ATOM 1963 C CA . GLU A 1 235 ? -4.085 -11.669 14.402 1.00 70.00 235 GLU A CA 1
ATOM 1964 C C . GLU A 1 235 ? -3.437 -12.016 15.742 1.00 70.00 235 GLU A C 1
ATOM 1966 O O . GLU A 1 235 ? -2.212 -12.007 15.891 1.00 70.00 235 GLU A O 1
ATOM 1971 N N . ASN A 1 236 ? -4.257 -12.379 16.729 1.00 73.06 236 ASN A N 1
ATOM 1972 C CA . ASN A 1 236 ? -3.740 -12.976 17.951 1.00 73.06 236 ASN A CA 1
ATOM 1973 C C . ASN A 1 236 ? -3.399 -14.448 17.687 1.00 73.06 236 ASN A C 1
ATOM 1975 O O . ASN A 1 236 ? -4.275 -15.313 17.708 1.00 73.06 236 ASN A O 1
ATOM 1979 N N . PHE A 1 237 ? -2.116 -14.753 17.488 1.00 74.12 237 PHE A N 1
ATOM 1980 C CA . PHE A 1 237 ? -1.644 -16.114 17.205 1.00 74.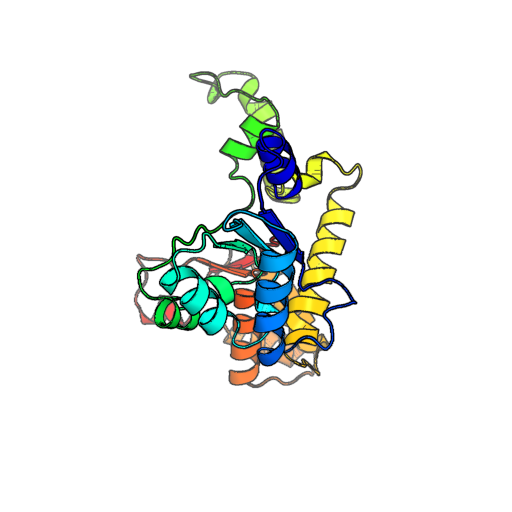12 237 PHE A CA 1
ATOM 1981 C C . PHE A 1 237 ? -1.990 -17.141 18.290 1.00 74.12 237 PHE A C 1
ATOM 1983 O O . PHE A 1 237 ? -2.087 -18.330 17.979 1.00 74.12 237 PHE A O 1
ATOM 1990 N N . THR A 1 238 ? -2.221 -16.701 19.528 1.00 80.56 238 THR A N 1
ATOM 1991 C CA . THR A 1 238 ? -2.548 -17.584 20.659 1.00 80.56 238 THR A CA 1
ATOM 1992 C C . THR A 1 238 ? -4.041 -17.899 20.784 1.00 80.56 238 THR A C 1
ATOM 1994 O O . THR A 1 238 ? -4.397 -18.879 21.434 1.00 80.56 238 THR A O 1
ATOM 1997 N N . SER A 1 239 ? -4.916 -17.124 20.132 1.00 79.75 239 SER A N 1
ATOM 1998 C CA . SER A 1 239 ? -6.365 -17.345 20.172 1.00 79.75 239 SER A CA 1
ATOM 1999 C C . SER A 1 239 ? -6.805 -18.579 19.364 1.00 79.75 239 SER A C 1
ATOM 2001 O O . SER A 1 239 ? -6.153 -18.954 18.378 1.00 79.75 239 SER A O 1
ATOM 2003 N N . PRO A 1 240 ? -7.943 -19.206 19.723 1.00 82.25 240 PRO A N 1
ATOM 2004 C CA . PRO A 1 240 ? -8.568 -20.249 18.913 1.00 82.25 240 PRO A CA 1
ATOM 2005 C C . PRO A 1 240 ? -8.895 -19.758 17.497 1.00 82.25 240 PRO A C 1
ATOM 2007 O O . PRO A 1 240 ? -9.224 -18.590 17.295 1.00 82.25 240 PRO A O 1
ATOM 2010 N N . PHE A 1 241 ? -8.872 -20.665 16.517 1.00 78.06 241 PHE A N 1
ATOM 2011 C CA . PHE A 1 241 ? -9.139 -20.349 15.106 1.00 78.06 241 PHE A CA 1
ATOM 2012 C C . PHE A 1 241 ? -10.453 -19.577 14.890 1.00 78.06 241 PHE A C 1
ATOM 2014 O O . PHE A 1 241 ? -10.473 -18.564 14.200 1.00 78.06 241 PHE A O 1
ATOM 2021 N N . SER A 1 242 ? -11.538 -19.988 15.554 1.00 76.94 242 SER A N 1
ATOM 2022 C CA . SER A 1 242 ? -12.836 -19.307 15.459 1.00 76.94 242 SER A CA 1
ATOM 2023 C C . SER A 1 242 ? -12.792 -17.850 15.926 1.00 76.94 242 SER A C 1
ATOM 2025 O O . SER A 1 242 ? -13.542 -17.012 15.431 1.00 76.94 242 SER A O 1
ATOM 2027 N N . GLU A 1 243 ? -11.938 -17.538 16.900 1.00 74.19 243 GLU A N 1
ATOM 2028 C CA . GLU A 1 243 ? -11.775 -16.181 17.415 1.00 74.19 243 GLU A CA 1
ATOM 2029 C C . GLU A 1 243 ? -10.897 -15.337 16.488 1.00 74.19 243 GLU A C 1
ATOM 2031 O O . GLU A 1 243 ? -11.263 -14.200 16.215 1.00 74.19 243 GLU A O 1
ATOM 2036 N N . LYS A 1 244 ? -9.833 -15.915 15.916 1.00 71.94 244 LYS A N 1
ATOM 2037 C CA . LYS A 1 244 ? -8.986 -15.255 14.902 1.00 71.94 244 LYS A CA 1
ATOM 2038 C C . LYS A 1 244 ? -9.786 -14.778 13.687 1.00 71.94 244 LYS A C 1
ATOM 2040 O O . LYS A 1 244 ? -9.584 -13.667 13.208 1.00 71.94 244 LYS A O 1
ATOM 2045 N N . GLU A 1 245 ? -10.727 -15.597 13.224 1.00 72.88 245 GLU A N 1
ATOM 2046 C CA . GLU A 1 245 ? -11.569 -15.263 12.069 1.00 72.88 245 GLU A CA 1
ATOM 2047 C C . GLU A 1 245 ? -12.686 -14.263 12.407 1.00 72.88 245 GLU A C 1
ATOM 2049 O O . GLU A 1 245 ? -13.063 -13.432 11.582 1.00 72.88 245 GLU A O 1
ATOM 2054 N N . SER A 1 246 ? -13.235 -14.319 13.625 1.00 66.81 246 SER A N 1
ATOM 2055 C CA . SER A 1 246 ? -14.398 -13.501 14.012 1.00 66.81 246 SER A CA 1
ATOM 2056 C C . SER A 1 246 ? -14.042 -12.160 14.655 1.00 66.81 246 SER A C 1
ATOM 2058 O O . SER A 1 246 ? -14.858 -11.227 14.627 1.00 66.81 246 SER A O 1
ATOM 2060 N N . LYS A 1 247 ? -12.845 -12.054 15.234 1.00 65.94 247 LYS A N 1
ATOM 2061 C CA . LYS A 1 247 ? -12.327 -10.855 15.883 1.00 65.94 247 LYS A CA 1
ATOM 2062 C C . LYS A 1 247 ? -10.973 -10.512 15.290 1.00 65.94 247 LYS A C 1
ATOM 2064 O O . LYS A 1 247 ? -9.995 -11.226 15.481 1.00 65.94 247 LYS A O 1
ATOM 2069 N N . LYS A 1 248 ? -10.918 -9.369 14.612 1.00 65.44 248 LYS A N 1
ATOM 2070 C CA . LYS A 1 248 ? -9.668 -8.828 14.086 1.00 65.44 248 LYS A CA 1
ATOM 2071 C C . LYS A 1 248 ? -9.343 -7.539 14.820 1.00 65.44 248 LYS A C 1
ATOM 2073 O O . LYS A 1 248 ? -10.219 -6.697 15.043 1.00 65.44 248 LYS A O 1
ATOM 2078 N N . ASN A 1 249 ? -8.083 -7.394 15.215 1.00 61.59 249 ASN A N 1
ATOM 2079 C CA . ASN A 1 249 ? -7.564 -6.099 15.617 1.00 61.59 249 ASN A CA 1
ATOM 2080 C C . ASN A 1 249 ? -7.116 -5.397 14.335 1.00 61.59 249 ASN A C 1
ATOM 2082 O O . ASN A 1 249 ? -6.149 -5.818 13.701 1.00 61.59 249 ASN A O 1
ATOM 2086 N N . ILE A 1 250 ? -7.892 -4.410 13.896 1.00 65.00 250 ILE A N 1
ATOM 2087 C CA . ILE A 1 250 ? -7.653 -3.706 12.636 1.00 65.00 250 ILE A CA 1
ATOM 2088 C C . ILE A 1 250 ? -6.972 -2.385 12.965 1.00 65.00 250 ILE A C 1
ATOM 2090 O O . ILE A 1 250 ? -7.487 -1.585 13.745 1.00 65.00 250 ILE A O 1
ATOM 2094 N N . ILE A 1 251 ? -5.816 -2.162 12.354 1.00 59.78 251 ILE A N 1
ATOM 2095 C CA . ILE A 1 251 ? -5.065 -0.919 12.458 1.00 59.78 251 ILE A CA 1
ATOM 2096 C C . ILE A 1 251 ? -5.277 -0.139 11.168 1.00 59.78 251 ILE A C 1
ATOM 2098 O O . ILE A 1 251 ? -5.145 -0.693 10.077 1.00 59.78 251 ILE A O 1
ATOM 2102 N N . LEU A 1 252 ? -5.586 1.151 11.303 1.00 59.06 252 LEU A N 1
ATOM 2103 C CA . LEU A 1 252 ? -5.518 2.080 10.183 1.00 59.06 252 LEU A CA 1
ATOM 2104 C C . LEU A 1 252 ? -4.065 2.399 9.886 1.00 59.06 252 LEU A C 1
ATOM 2106 O O . LEU A 1 252 ? -3.310 2.806 10.770 1.00 59.06 252 LEU A O 1
ATOM 2110 N N . SER A 1 253 ? -3.709 2.261 8.626 1.00 57.69 253 SER A N 1
ATOM 2111 C CA . SER A 1 253 ? -2.431 2.692 8.102 1.00 57.69 253 SER A CA 1
ATOM 2112 C C . SER A 1 253 ? -2.716 3.534 6.882 1.00 57.69 253 SER A C 1
ATOM 2114 O O . SER A 1 253 ? -3.661 3.292 6.156 1.00 57.69 253 SER A O 1
ATOM 2116 N N . ILE A 1 254 ? -1.906 4.539 6.635 1.00 52.78 254 ILE A N 1
ATOM 2117 C CA . ILE A 1 254 ? -1.884 5.172 5.325 1.00 52.78 254 ILE A CA 1
ATOM 2118 C C . ILE A 1 254 ? -0.538 4.731 4.727 1.00 52.78 254 ILE A C 1
ATOM 2120 O O . ILE A 1 254 ? 0.422 4.563 5.487 1.00 52.78 254 ILE A O 1
ATOM 2124 N N . ARG A 1 255 ? -0.443 4.485 3.417 1.00 52.84 255 ARG A N 1
ATOM 2125 C CA . ARG A 1 255 ? 0.832 4.213 2.731 1.00 52.84 255 ARG A CA 1
ATOM 2126 C C . ARG A 1 255 ? 0.950 5.085 1.477 1.00 52.84 255 ARG A C 1
ATOM 2128 O O . ARG A 1 255 ? -0.041 5.306 0.795 1.00 52.84 255 ARG A O 1
ATOM 2135 N N . GLU A 1 256 ? 2.158 5.571 1.211 1.00 40.06 256 GLU A N 1
ATOM 2136 C CA . GLU A 1 256 ? 2.618 6.168 -0.052 1.00 40.06 256 GLU A CA 1
ATOM 2137 C C . GLU A 1 256 ? 3.959 5.512 -0.395 1.00 40.06 256 GLU A C 1
ATOM 2139 O O . GLU A 1 256 ? 4.661 5.055 0.514 1.00 40.06 256 GLU A O 1
ATOM 2144 N N . PHE A 1 257 ? 4.274 5.437 -1.689 1.00 40.91 257 PHE A N 1
ATOM 2145 C CA . PHE A 1 257 ? 5.460 4.780 -2.247 1.00 40.91 257 PHE A CA 1
ATOM 2146 C C . PHE A 1 257 ? 6.468 5.803 -2.791 1.00 40.91 257 PHE A C 1
ATOM 2148 O O . PHE A 1 257 ? 6.029 6.837 -3.343 1.00 40.91 257 PHE A O 1
#

Secondary structure (DSSP, 8-state):
-HHHHHHHTTT--S-EEEEETTSGGGTT--GGGHHHHHHHHHHH-SSPPEEEEESGGGSTTHHHHHHHHHHTT--EEE--SSGGGG-HHHHHHHGGG----PPPSPPHHHHHHHTT-PPPTTGGGSTHHHHHHHHHHHHHHH-S-GGGGG-S-HHHHHHHHHHHIIIIIIIITTT-S-HHHHHHHHHHHHHTTTS-B-HHHHHHHHHHTT----HHHHHHHHHHHHHTTSEEEEP-TTS-HHHHHH-BEEEE-----

Foldseek 3Di:
DVVVVVVVPPPDPAAEDEDECVDPVNPVPAPVCLVVSVVVSVVVHPDQHAYEYEQQVVYPPVLLVVLVCLVVVHHYHYYHQWCVCVDPVSCVSNPPSDDDDDDDFDDLVVLCVLVVHDDDPPCVPDPVVVVSVVSVVVCVVQNRHSCCVVDPDSPVVVVVLVVCLCVPQQCPVVVDPCVVLLVLLVVVLVVQQVHWDFLVNSQVSCVVVVHHDDSVVVVVSVVSCNGSVQKDWDADPPDDPVCRVGITNIHGDGDDD

Radius of gyration: 22.0 Å; chains: 1; bounding box: 57×43×65 Å